Protein AF-A0A7J8LVY2-F1 (afdb_monomer)

Structure (mmCIF, N/CA/C/O backbone):
data_AF-A0A7J8LVY2-F1
#
_entry.id   AF-A0A7J8LVY2-F1
#
loop_
_atom_site.group_PDB
_atom_site.id
_atom_site.type_symbol
_atom_site.label_atom_id
_atom_site.label_alt_id
_atom_site.label_comp_id
_atom_site.label_asym_id
_atom_site.label_entity_id
_atom_site.label_seq_id
_atom_site.pdbx_PDB_ins_code
_atom_site.Cartn_x
_atom_site.Cartn_y
_atom_site.Cartn_z
_atom_site.occupancy
_atom_site.B_iso_or_equiv
_atom_site.auth_seq_id
_atom_site.auth_comp_id
_atom_site.auth_asym_id
_atom_site.auth_atom_id
_atom_site.pdbx_PDB_model_num
ATOM 1 N N . MET A 1 1 ? 15.448 -9.359 -10.735 1.00 47.75 1 MET A N 1
ATOM 2 C CA . MET A 1 1 ? 14.272 -8.490 -10.526 1.00 47.75 1 MET A CA 1
ATOM 3 C C . MET A 1 1 ? 14.819 -7.076 -10.424 1.00 47.75 1 MET A C 1
ATOM 5 O O . MET A 1 1 ? 15.792 -6.929 -9.702 1.00 47.75 1 MET A O 1
ATOM 9 N N . THR A 1 2 ? 14.329 -6.078 -11.166 1.00 58.25 2 THR A N 1
ATOM 10 C CA . THR A 1 2 ? 14.886 -4.711 -11.050 1.00 58.25 2 THR A CA 1
ATOM 11 C C . THR A 1 2 ? 14.477 -4.029 -9.755 1.00 58.25 2 THR A C 1
ATOM 13 O O . THR A 1 2 ? 15.300 -3.397 -9.097 1.00 58.25 2 THR A O 1
ATOM 16 N N . ILE A 1 3 ? 13.224 -4.231 -9.349 1.00 62.34 3 ILE A N 1
ATOM 17 C CA . ILE A 1 3 ? 12.714 -3.811 -8.045 1.00 62.34 3 ILE A CA 1
ATOM 18 C C . ILE A 1 3 ? 13.524 -4.543 -6.968 1.00 62.34 3 ILE A C 1
ATOM 20 O O . ILE A 1 3 ? 13.550 -5.776 -6.935 1.00 62.34 3 ILE A O 1
ATOM 24 N N . ARG A 1 4 ? 14.215 -3.773 -6.118 1.00 62.06 4 ARG A N 1
ATOM 25 C CA . ARG A 1 4 ? 15.061 -4.267 -5.016 1.00 62.06 4 ARG A CA 1
ATOM 26 C C . ARG A 1 4 ? 16.154 -5.256 -5.437 1.00 62.06 4 ARG A C 1
ATOM 28 O O . ARG A 1 4 ? 16.532 -6.122 -4.646 1.00 62.06 4 ARG A O 1
ATOM 35 N N . ALA A 1 5 ? 16.715 -5.107 -6.641 1.00 61.62 5 ALA A N 1
ATOM 36 C CA . ALA A 1 5 ? 17.840 -5.928 -7.102 1.00 61.62 5 ALA A CA 1
ATOM 37 C C . ALA A 1 5 ? 18.971 -6.015 -6.055 1.00 61.62 5 ALA A C 1
ATOM 39 O O . ALA A 1 5 ? 19.568 -7.068 -5.878 1.00 61.62 5 ALA A O 1
ATOM 40 N N . ASN A 1 6 ? 19.211 -4.947 -5.293 1.00 62.69 6 ASN A N 1
ATOM 41 C CA . ASN A 1 6 ? 20.287 -4.898 -4.300 1.00 62.69 6 ASN A CA 1
ATOM 42 C C . ASN A 1 6 ? 19.938 -5.541 -2.943 1.00 62.69 6 ASN A C 1
ATOM 44 O O . ASN A 1 6 ? 20.838 -5.773 -2.143 1.00 62.69 6 ASN A O 1
ATOM 48 N N . ALA A 1 7 ? 18.659 -5.814 -2.660 1.00 66.56 7 ALA A N 1
ATOM 49 C CA . ALA A 1 7 ? 18.216 -6.374 -1.377 1.00 66.56 7 ALA A CA 1
ATOM 50 C C . ALA A 1 7 ? 17.970 -7.892 -1.433 1.00 66.5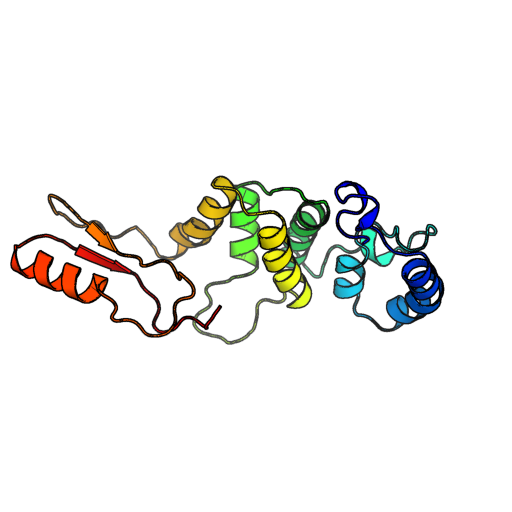6 7 ALA A C 1
ATOM 52 O O . ALA A 1 7 ? 17.899 -8.557 -0.400 1.00 66.56 7 ALA A O 1
ATOM 53 N N . PHE A 1 8 ? 17.820 -8.442 -2.637 1.00 71.88 8 PHE A N 1
ATOM 54 C CA . PHE A 1 8 ? 17.466 -9.838 -2.857 1.00 71.88 8 PHE A CA 1
ATOM 55 C C . PHE A 1 8 ? 18.707 -10.734 -3.060 1.00 71.88 8 PHE A C 1
ATOM 57 O O . PHE A 1 8 ? 19.623 -10.343 -3.789 1.00 71.88 8 PHE A O 1
ATOM 64 N N . PRO A 1 9 ? 18.752 -11.951 -2.474 1.00 79.19 9 PRO A N 1
ATOM 65 C CA . PRO A 1 9 ? 19.853 -12.895 -2.679 1.00 79.19 9 PRO A CA 1
ATOM 66 C C . PRO A 1 9 ? 20.121 -13.204 -4.158 1.00 79.19 9 PRO A C 1
ATOM 68 O O . PRO A 1 9 ? 19.212 -13.152 -4.988 1.00 79.19 9 PRO A O 1
ATOM 71 N N . GLU A 1 10 ? 21.346 -13.621 -4.489 1.00 79.38 10 GLU A N 1
ATOM 72 C CA . GLU A 1 10 ? 21.758 -13.923 -5.872 1.00 79.38 10 GLU A CA 1
ATOM 73 C C . GLU A 1 10 ? 20.819 -14.924 -6.570 1.00 79.38 10 GLU A C 1
ATOM 75 O O . GLU A 1 10 ? 20.442 -14.724 -7.721 1.00 79.38 10 GLU A O 1
ATOM 80 N N . ALA A 1 11 ? 20.340 -15.939 -5.844 1.00 81.50 11 ALA A N 1
ATOM 81 C CA . ALA A 1 11 ? 19.411 -16.947 -6.363 1.00 81.50 11 ALA A CA 1
ATOM 82 C C . ALA A 1 11 ? 18.041 -16.385 -6.797 1.00 81.50 11 ALA A C 1
ATOM 84 O O . ALA A 1 11 ? 17.313 -17.036 -7.538 1.00 81.50 11 ALA A O 1
ATOM 85 N N . THR A 1 12 ? 17.681 -15.192 -6.322 1.00 77.75 12 THR A N 1
ATOM 86 C CA . THR A 1 12 ? 16.429 -14.491 -6.661 1.00 77.75 12 THR A CA 1
ATOM 87 C C . THR A 1 12 ? 16.630 -13.371 -7.686 1.0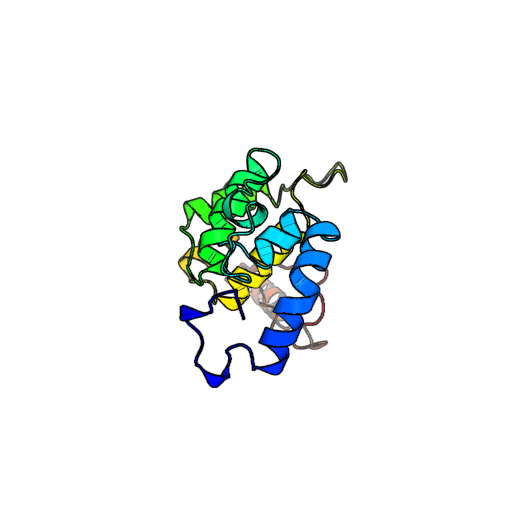0 77.75 12 THR A C 1
ATOM 89 O O . THR A 1 12 ? 15.681 -12.686 -8.078 1.00 77.75 12 THR A O 1
ATOM 92 N N . GLN A 1 13 ? 17.870 -13.181 -8.146 1.00 80.88 13 GLN A N 1
ATOM 93 C CA . GLN A 1 13 ? 18.170 -12.307 -9.270 1.00 80.88 13 GLN A CA 1
ATOM 94 C C . GLN A 1 13 ? 17.715 -12.941 -10.580 1.00 80.88 13 G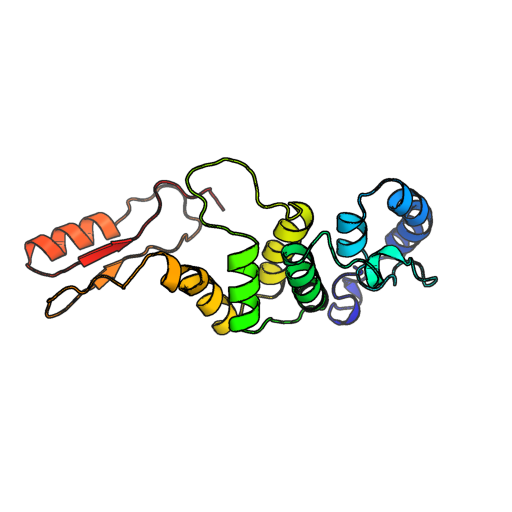LN A C 1
ATOM 96 O O . GLN A 1 13 ? 17.367 -14.117 -10.642 1.00 80.88 13 GLN A O 1
ATOM 101 N N . TRP A 1 14 ? 17.716 -12.146 -11.651 1.00 83.00 14 TRP A N 1
ATOM 102 C CA . TRP A 1 14 ? 17.415 -12.691 -12.971 1.00 83.00 14 TRP A CA 1
ATOM 103 C C . TRP A 1 14 ? 18.392 -13.815 -13.317 1.00 83.00 14 TRP A C 1
ATOM 105 O O . TRP A 1 14 ? 19.603 -13.682 -13.143 1.00 83.00 14 TRP A O 1
ATOM 115 N N . SER A 1 15 ? 17.855 -14.909 -13.831 1.00 88.06 15 SER A N 1
ATOM 116 C CA . SER A 1 15 ? 18.596 -15.948 -14.527 1.00 88.06 15 SER A CA 1
ATOM 117 C C . SER A 1 15 ? 19.192 -15.405 -15.829 1.00 88.06 15 SER A C 1
ATOM 119 O O . SER A 1 15 ? 18.813 -14.344 -16.334 1.00 88.06 15 SER A O 1
ATOM 121 N N . GLU A 1 16 ? 20.119 -16.155 -16.421 1.00 89.38 16 GLU A N 1
ATOM 122 C CA . GLU A 1 16 ? 20.715 -15.762 -17.700 1.00 89.38 16 GLU A CA 1
ATOM 123 C C . GLU A 1 16 ? 19.690 -15.720 -18.844 1.00 89.38 16 GLU A C 1
ATOM 125 O O . GLU A 1 16 ? 19.719 -14.820 -19.685 1.00 89.38 16 GLU A O 1
ATOM 130 N N . GLY A 1 17 ? 18.725 -16.645 -18.833 1.00 91.31 17 GLY A N 1
ATOM 131 C CA . GLY A 1 17 ? 17.618 -16.652 -19.788 1.00 91.31 17 GLY A CA 1
ATOM 132 C C . GLY A 1 17 ? 16.748 -15.398 -19.679 1.00 91.31 17 GLY A C 1
ATOM 133 O O . GLY A 1 17 ? 16.439 -14.778 -20.696 1.00 91.31 17 GLY A O 1
ATOM 134 N N . GLU A 1 18 ? 16.413 -14.976 -18.457 1.00 89.06 18 GLU A N 1
ATOM 135 C CA . GLU A 1 18 ? 15.656 -13.741 -18.214 1.00 89.06 18 GLU A CA 1
ATOM 136 C C . GLU A 1 18 ? 16.444 -12.499 -18.638 1.00 89.06 18 GLU A C 1
ATOM 138 O O . GLU A 1 18 ? 15.884 -11.627 -19.301 1.00 89.06 18 GLU A O 1
ATOM 143 N N . ARG A 1 19 ? 17.753 -12.435 -18.349 1.00 87.75 19 ARG A N 1
ATOM 144 C CA . ARG A 1 19 ? 18.622 -11.344 -18.825 1.00 87.75 19 ARG A CA 1
ATOM 145 C C . ARG A 1 19 ? 18.614 -11.235 -20.348 1.00 87.75 19 ARG A C 1
ATOM 147 O O . ARG A 1 19 ? 18.430 -10.144 -20.890 1.00 87.75 19 ARG A O 1
ATOM 154 N N . CYS A 1 20 ? 18.767 -12.359 -21.047 1.00 90.19 20 CYS A N 1
ATOM 155 C CA . CYS A 1 20 ? 18.733 -12.409 -22.507 1.00 90.19 20 CYS A CA 1
ATOM 156 C C . CYS A 1 20 ? 17.364 -12.006 -23.077 1.00 90.19 20 CYS A C 1
ATOM 158 O O . CYS A 1 20 ? 17.300 -11.237 -24.041 1.00 90.19 20 CYS A O 1
ATOM 160 N N . ALA A 1 21 ? 16.271 -12.481 -22.474 1.00 91.31 21 ALA A N 1
ATOM 161 C CA . ALA A 1 21 ? 14.917 -12.108 -22.866 1.00 91.31 21 ALA A CA 1
ATOM 162 C C . ALA A 1 21 ? 14.681 -10.603 -22.679 1.00 91.31 21 ALA A C 1
ATOM 164 O O . ALA A 1 21 ? 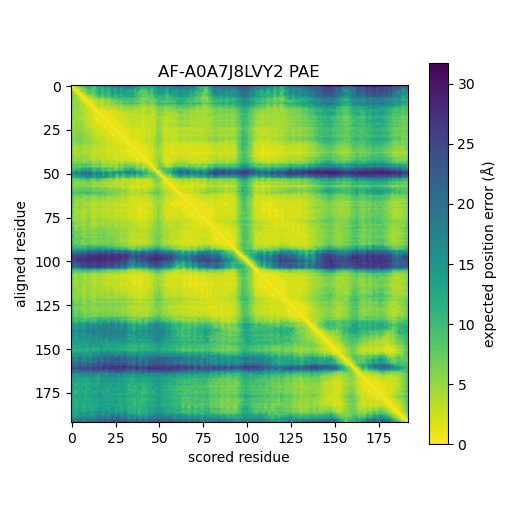14.271 -9.926 -23.624 1.00 91.31 21 ALA A O 1
ATOM 165 N N . MET A 1 22 ? 15.020 -10.055 -21.510 1.00 88.19 22 MET A N 1
ATOM 166 C CA . MET A 1 22 ? 14.870 -8.628 -21.231 1.00 88.19 22 MET A CA 1
ATOM 167 C C . MET A 1 22 ? 15.691 -7.788 -22.203 1.00 88.19 22 MET A C 1
ATOM 169 O O . MET A 1 22 ? 15.125 -6.899 -22.834 1.00 88.19 22 MET A O 1
ATOM 173 N N . LYS A 1 23 ? 16.967 -8.131 -22.438 1.00 87.62 23 LYS A N 1
ATOM 174 C CA . LYS A 1 23 ? 17.833 -7.460 -23.426 1.00 87.62 23 LYS A CA 1
ATOM 175 C C . LYS A 1 23 ? 17.210 -7.396 -24.823 1.00 87.62 23 LYS A C 1
ATOM 177 O O . LYS A 1 23 ? 17.345 -6.389 -25.513 1.00 87.62 23 LYS A O 1
ATOM 182 N N . LYS A 1 24 ? 16.526 -8.464 -25.243 1.00 91.31 24 LYS A N 1
ATOM 183 C CA . LYS A 1 24 ? 15.884 -8.551 -26.560 1.00 91.31 24 LYS A CA 1
ATOM 184 C C . LYS A 1 24 ? 14.568 -7.772 -26.635 1.00 91.31 24 LYS A C 1
ATOM 186 O O . LYS A 1 24 ? 14.316 -7.118 -27.645 1.00 91.31 24 LYS A O 1
ATOM 191 N N . PHE A 1 25 ? 13.719 -7.868 -25.613 1.00 91.31 25 PHE A N 1
ATOM 192 C CA . PHE A 1 25 ? 12.327 -7.408 -25.688 1.00 91.31 25 PHE A CA 1
ATOM 193 C C . PHE A 1 25 ? 12.068 -6.045 -25.044 1.00 91.31 25 PHE A C 1
ATOM 195 O O . PHE A 1 25 ? 11.143 -5.356 -25.467 1.00 91.31 25 PHE A O 1
ATOM 202 N N . TRP A 1 26 ? 12.880 -5.599 -24.085 1.00 89.62 26 TRP A N 1
ATOM 203 C CA . TRP A 1 26 ? 12.668 -4.313 -23.412 1.00 89.62 26 TRP A CA 1
ATOM 204 C C . TRP A 1 26 ? 12.601 -3.103 -24.360 1.00 89.62 26 TRP A C 1
ATOM 206 O O . TRP A 1 26 ? 11.691 -2.294 -24.189 1.00 89.62 26 TRP A O 1
ATOM 216 N N . PRO A 1 27 ? 13.442 -2.977 -25.413 1.00 89.19 27 PRO A N 1
ATOM 217 C CA . PRO A 1 27 ? 13.312 -1.865 -26.359 1.00 89.19 27 PRO A CA 1
ATOM 218 C C . PRO A 1 27 ? 11.965 -1.841 -27.099 1.00 89.19 27 PRO A C 1
ATOM 220 O O . PRO A 1 27 ? 11.525 -0.780 -27.538 1.00 89.19 27 PRO A O 1
ATOM 223 N N . LEU A 1 28 ? 11.318 -3.002 -27.254 1.00 91.38 28 LEU A N 1
ATOM 224 C CA . LEU A 1 28 ? 9.980 -3.115 -27.837 1.00 91.38 28 LEU A CA 1
ATOM 225 C C . LEU A 1 28 ? 8.904 -2.763 -26.803 1.00 91.38 28 LEU A C 1
ATOM 227 O O . LEU A 1 28 ? 7.968 -2.039 -27.128 1.00 91.38 28 LEU A O 1
ATOM 231 N N . LEU A 1 29 ? 9.069 -3.215 -25.556 1.00 90.12 29 LEU A N 1
ATOM 232 C CA . LEU A 1 29 ? 8.151 -2.924 -24.452 1.00 90.12 29 LEU A CA 1
ATOM 233 C C . LEU A 1 29 ? 8.091 -1.428 -24.132 1.00 90.12 29 LEU A C 1
ATOM 235 O O . LEU A 1 29 ? 6.999 -0.883 -24.043 1.00 90.12 29 LEU A O 1
ATOM 239 N N . VAL A 1 30 ? 9.232 -0.735 -24.064 1.00 89.12 30 VAL A N 1
ATOM 240 C CA . VAL A 1 30 ? 9.290 0.720 -23.807 1.00 89.12 30 VAL A CA 1
ATOM 241 C C . VAL A 1 30 ? 8.529 1.534 -24.862 1.00 89.12 30 VAL A C 1
ATOM 243 O O . VAL A 1 30 ? 8.067 2.632 -24.579 1.00 89.12 30 VAL A O 1
ATOM 246 N N . ARG A 1 31 ? 8.369 1.011 -26.084 1.00 89.69 31 ARG A N 1
ATOM 247 C CA . ARG A 1 31 ? 7.597 1.675 -27.149 1.00 89.69 31 ARG A CA 1
ATOM 248 C C . ARG A 1 31 ? 6.096 1.401 -27.078 1.00 89.69 31 ARG A C 1
ATOM 250 O O . ARG A 1 31 ? 5.330 2.148 -27.675 1.00 89.69 31 ARG A O 1
ATOM 257 N N . ALA A 1 32 ? 5.696 0.309 -26.432 1.00 93.00 32 ALA A N 1
ATOM 258 C CA . ALA A 1 32 ? 4.314 -0.161 -26.405 1.00 93.00 32 ALA A CA 1
ATOM 259 C C . ALA A 1 32 ? 3.611 0.126 -25.072 1.00 93.00 32 ALA A C 1
ATOM 261 O O . ALA A 1 32 ? 2.390 0.253 -25.044 1.00 93.00 32 ALA A O 1
ATOM 262 N N . LEU A 1 33 ? 4.367 0.190 -23.973 1.00 91.75 33 LEU A N 1
ATOM 263 C CA . LEU A 1 33 ? 3.825 0.352 -22.632 1.00 91.75 33 LEU A CA 1
ATOM 264 C C . LEU A 1 33 ? 3.576 1.829 -22.286 1.00 91.75 33 LEU A C 1
ATOM 266 O O . LEU A 1 33 ? 4.333 2.703 -22.713 1.00 91.75 33 LEU A O 1
ATOM 270 N N . PRO A 1 34 ? 2.550 2.109 -21.467 1.00 92.88 34 PRO A N 1
ATOM 271 C CA . PRO A 1 34 ? 2.348 3.421 -20.865 1.00 92.88 34 PRO A CA 1
ATOM 272 C C . PRO A 1 34 ? 3.546 3.890 -20.001 1.00 92.88 34 PRO A C 1
ATOM 274 O O . PRO A 1 34 ? 4.230 3.051 -19.404 1.00 92.88 34 PRO A O 1
ATOM 277 N N . PRO A 1 35 ? 3.817 5.210 -19.900 1.00 92.06 35 PRO A N 1
ATOM 278 C CA . PRO A 1 35 ? 4.975 5.742 -19.165 1.00 92.06 35 PRO A CA 1
ATOM 279 C C . PRO A 1 35 ? 5.019 5.392 -17.671 1.00 92.06 35 PRO A C 1
ATOM 281 O O . PRO A 1 35 ? 6.092 5.141 -17.132 1.00 92.06 35 PRO A O 1
ATOM 284 N N . ASP A 1 36 ? 3.863 5.346 -17.018 1.00 92.81 36 ASP A N 1
ATOM 285 C CA . ASP A 1 36 ? 3.684 4.934 -15.622 1.00 92.81 36 ASP A CA 1
ATOM 286 C C . ASP A 1 36 ? 4.058 3.458 -15.409 1.00 92.81 36 ASP A C 1
ATOM 288 O O . ASP A 1 36 ? 4.789 3.129 -14.476 1.00 92.81 36 ASP A O 1
ATOM 292 N N . VAL A 1 37 ? 3.657 2.570 -16.323 1.00 92.94 37 VAL A N 1
ATOM 293 C CA . VAL A 1 37 ? 4.048 1.151 -16.298 1.00 92.94 37 VAL A CA 1
ATOM 294 C C . VAL A 1 37 ? 5.553 0.988 -16.530 1.00 92.94 37 VAL A C 1
ATOM 296 O O . VAL A 1 37 ? 6.197 0.168 -15.874 1.00 92.94 37 VAL A O 1
ATOM 299 N N . ILE A 1 38 ? 6.136 1.785 -17.432 1.00 91.81 38 ILE A N 1
ATOM 300 C CA . ILE A 1 38 ? 7.589 1.801 -17.661 1.00 91.81 38 ILE A CA 1
ATOM 301 C C . ILE A 1 38 ? 8.325 2.263 -16.398 1.00 91.81 38 ILE A C 1
ATOM 303 O O . ILE A 1 38 ? 9.316 1.638 -16.021 1.00 91.81 38 ILE A O 1
ATOM 307 N N . PHE A 1 39 ? 7.832 3.308 -15.728 1.00 92.56 39 PHE A N 1
ATOM 308 C CA . PHE A 1 39 ? 8.373 3.777 -14.453 1.00 92.56 39 PHE A CA 1
ATOM 309 C C . PHE A 1 39 ? 8.330 2.691 -13.373 1.00 92.56 39 PHE A C 1
ATOM 311 O O . PHE A 1 39 ? 9.348 2.440 -12.739 1.00 92.56 39 PHE A O 1
ATOM 318 N N . ILE A 1 40 ? 7.198 2.004 -13.193 1.00 92.06 40 ILE A N 1
ATOM 319 C CA . ILE A 1 40 ? 7.075 0.930 -12.192 1.00 92.06 40 ILE A CA 1
ATOM 320 C C . ILE A 1 40 ? 8.074 -0.205 -12.471 1.00 92.06 40 ILE A C 1
ATOM 322 O O . ILE A 1 40 ? 8.672 -0.755 -11.545 1.00 92.06 40 ILE A O 1
ATOM 326 N N . ALA A 1 41 ? 8.261 -0.567 -13.742 1.00 88.81 41 ALA A N 1
ATOM 327 C CA . ALA A 1 41 ? 9.137 -1.665 -14.139 1.00 88.81 41 ALA A CA 1
ATOM 328 C C . ALA A 1 41 ? 10.640 -1.319 -14.061 1.00 88.81 41 ALA A C 1
ATOM 330 O O . ALA A 1 41 ? 11.457 -2.199 -13.765 1.00 88.81 41 ALA A O 1
ATOM 331 N N . ASP A 1 42 ? 11.008 -0.061 -14.321 1.00 88.19 42 ASP A N 1
ATOM 332 C CA . ASP A 1 42 ? 12.395 0.417 -14.311 1.00 88.19 42 ASP A CA 1
ATOM 333 C C . ASP A 1 42 ? 12.517 1.853 -13.764 1.00 88.19 42 ASP A C 1
ATOM 335 O O . ASP A 1 42 ? 12.824 2.782 -14.521 1.00 88.19 42 ASP A O 1
ATOM 339 N N . PRO A 1 43 ? 12.300 2.063 -12.452 1.00 88.38 43 PRO A N 1
ATOM 340 C CA . PRO A 1 43 ? 12.245 3.407 -11.866 1.00 88.38 43 PRO A CA 1
ATOM 341 C C . PRO A 1 43 ? 13.572 4.170 -11.985 1.00 88.38 43 PRO A C 1
ATOM 343 O O . PRO A 1 43 ? 13.567 5.397 -12.110 1.00 88.38 43 PRO A O 1
ATOM 346 N N . GLU A 1 44 ? 14.689 3.435 -12.010 1.00 85.44 44 GLU A N 1
ATOM 347 C CA . GLU A 1 44 ? 16.061 3.953 -12.098 1.00 85.44 44 GLU A CA 1
ATOM 348 C C . GLU A 1 44 ? 16.644 3.910 -13.525 1.00 85.44 44 GLU A C 1
ATOM 350 O O . GLU A 1 44 ? 17.765 4.362 -13.754 1.00 85.44 44 GLU A O 1
ATOM 355 N N . GLY A 1 45 ? 15.913 3.379 -14.513 1.00 84.00 45 GLY A N 1
ATOM 356 C CA . GLY A 1 45 ? 16.406 3.274 -15.894 1.00 84.00 45 GLY A CA 1
ATOM 357 C C . GLY A 1 45 ? 17.561 2.273 -16.070 1.00 84.00 45 GLY A C 1
ATOM 358 O O . GLY A 1 45 ? 18.355 2.387 -17.006 1.00 84.00 45 GLY A O 1
ATOM 359 N N . SER A 1 46 ? 17.695 1.317 -15.154 1.00 78.88 46 SER A N 1
ATOM 360 C CA . SER A 1 46 ? 18.859 0.441 -15.003 1.00 78.88 46 SER A CA 1
ATOM 361 C C . SER A 1 46 ? 18.815 -0.829 -15.862 1.00 78.88 46 SER A C 1
ATOM 363 O O . SER A 1 46 ? 19.869 -1.422 -16.101 1.00 78.88 46 SER A O 1
ATOM 365 N N . ILE A 1 47 ? 17.646 -1.237 -16.385 1.00 77.06 47 ILE A N 1
ATOM 366 C CA . ILE A 1 47 ? 17.463 -2.540 -17.067 1.00 77.06 47 ILE A CA 1
ATOM 367 C C . ILE A 1 47 ? 18.420 -2.739 -18.255 1.00 77.06 47 ILE A C 1
ATOM 369 O O . ILE A 1 47 ? 18.843 -3.864 -18.524 1.00 77.06 47 ILE A O 1
ATOM 373 N N . MET A 1 48 ? 18.762 -1.671 -18.983 1.00 67.69 48 MET A N 1
ATOM 374 C CA . MET A 1 48 ? 19.583 -1.746 -20.203 1.00 67.69 48 MET A CA 1
ATOM 375 C C . MET A 1 48 ? 21.014 -1.230 -20.053 1.00 67.69 48 MET A C 1
ATOM 377 O O . MET A 1 48 ? 21.758 -1.261 -21.034 1.00 67.69 48 MET A O 1
ATOM 381 N N . GLY A 1 49 ? 21.414 -0.709 -18.889 1.00 61.19 49 GLY A N 1
ATOM 382 C CA . GLY A 1 49 ? 22.720 -0.056 -18.686 1.00 61.19 49 GLY A CA 1
ATOM 383 C C . GLY A 1 49 ? 22.943 1.242 -19.490 1.00 61.19 49 GLY A C 1
ATOM 384 O O . GLY A 1 49 ? 23.758 2.071 -19.098 1.00 61.19 49 GLY A O 1
ATOM 385 N N . LEU A 1 50 ? 22.196 1.459 -20.577 1.00 55.19 50 LEU A N 1
ATOM 386 C CA . LEU A 1 50 ? 21.959 2.745 -21.224 1.00 55.19 50 LEU A CA 1
ATOM 387 C C . LEU A 1 50 ? 20.594 3.247 -20.759 1.00 55.19 50 LEU A C 1
ATOM 389 O O . LEU A 1 50 ? 19.568 2.691 -21.154 1.00 55.19 50 LEU A O 1
ATOM 393 N N . GLY A 1 51 ? 20.608 4.259 -19.892 1.00 55.69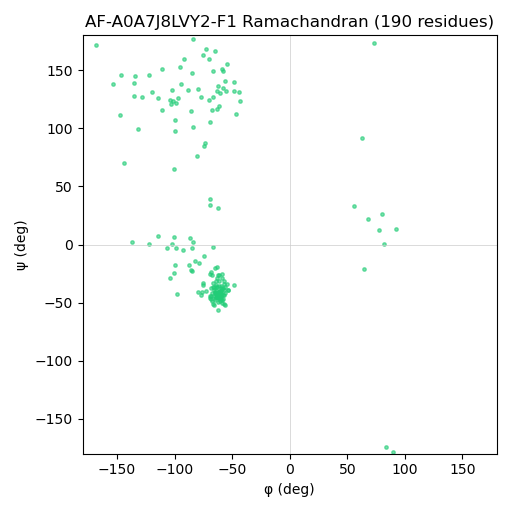 51 GLY A N 1
ATOM 394 C CA . GLY A 1 51 ? 19.429 4.797 -19.222 1.00 55.69 51 GLY A CA 1
ATOM 395 C C . GLY A 1 51 ? 18.261 5.034 -20.174 1.00 55.69 51 GLY A C 1
ATOM 396 O O . GLY A 1 51 ? 18.307 5.931 -21.017 1.00 55.69 51 GLY A O 1
ATOM 397 N N . SER A 1 52 ? 17.191 4.253 -20.019 1.00 62.78 52 SER A N 1
ATOM 398 C CA . SER A 1 52 ? 15.887 4.683 -20.514 1.00 62.78 52 SER A CA 1
ATOM 399 C C . SER A 1 52 ? 15.525 5.945 -19.739 1.00 62.78 52 SER A C 1
ATOM 401 O O . SER A 1 52 ? 15.396 5.898 -18.519 1.00 62.78 52 SER A O 1
ATOM 403 N N . ALA A 1 53 ? 15.394 7.078 -20.429 1.00 69.31 53 ALA A N 1
ATOM 404 C CA . ALA A 1 53 ? 15.116 8.358 -19.782 1.00 69.31 53 ALA A CA 1
ATOM 405 C C . ALA A 1 53 ? 13.740 8.384 -19.091 1.00 69.31 53 ALA A C 1
ATOM 407 O O . ALA A 1 53 ? 13.526 9.192 -18.197 1.00 69.31 53 ALA A O 1
ATOM 408 N N . VAL A 1 54 ? 12.823 7.487 -19.476 1.00 82.06 54 VAL A N 1
ATOM 409 C CA . VAL A 1 54 ? 11.418 7.533 -19.052 1.00 82.06 54 VAL A CA 1
ATOM 410 C C . VAL A 1 54 ? 11.263 7.305 -17.550 1.00 82.06 54 VAL A C 1
ATOM 412 O O . VAL A 1 54 ? 10.645 8.132 -16.898 1.00 82.06 54 VAL A O 1
ATOM 415 N N . GLY A 1 55 ? 11.837 6.241 -16.980 1.00 84.50 55 GLY A N 1
ATOM 416 C CA . GLY A 1 55 ? 11.661 5.912 -15.558 1.00 84.50 55 GLY A CA 1
ATOM 417 C C . GLY A 1 55 ? 12.203 6.991 -14.609 1.00 84.50 55 GLY A C 1
ATOM 418 O O . GLY A 1 55 ? 11.431 7.556 -13.830 1.00 84.50 55 GLY A O 1
ATOM 419 N N . PRO A 1 56 ? 13.491 7.367 -14.704 1.00 86.69 56 PRO A N 1
ATOM 420 C CA . PRO A 1 56 ? 14.081 8.409 -13.860 1.00 86.69 56 PRO A CA 1
ATOM 421 C C . PRO A 1 56 ? 13.433 9.788 -14.016 1.00 86.69 56 PRO A C 1
ATOM 423 O O . PRO A 1 56 ? 13.393 10.554 -13.058 1.00 86.69 56 PRO A O 1
ATOM 426 N N . GLN A 1 57 ? 12.919 10.116 -15.206 1.00 90.62 57 GLN A N 1
ATOM 427 C CA . GLN A 1 57 ? 12.292 11.417 -15.483 1.00 90.62 57 GLN A CA 1
ATOM 428 C C . GLN A 1 57 ? 10.775 11.414 -15.274 1.00 90.62 57 GLN A C 1
ATOM 430 O O . GLN A 1 57 ? 10.142 12.462 -15.397 1.00 90.62 57 GLN A O 1
ATOM 435 N N . PHE A 1 58 ? 10.173 10.264 -14.966 1.00 93.44 58 PHE A N 1
ATOM 436 C CA . PHE A 1 58 ? 8.747 10.189 -14.700 1.00 93.44 58 PHE A CA 1
ATOM 437 C C . PHE A 1 58 ? 8.426 10.878 -13.372 1.00 93.44 58 PHE A C 1
ATOM 439 O O . PHE A 1 58 ? 8.984 10.536 -12.324 1.00 93.44 58 PHE A O 1
ATOM 446 N N . VAL A 1 59 ? 7.517 11.851 -13.439 1.00 92.75 59 VAL A N 1
ATOM 447 C CA . VAL A 1 59 ? 7.042 12.655 -12.301 1.00 92.75 59 VAL A CA 1
ATOM 448 C C . VAL A 1 59 ? 5.529 12.560 -12.108 1.00 92.75 59 VAL A C 1
ATOM 450 O O . VAL A 1 59 ? 5.000 13.195 -11.207 1.00 92.75 59 VAL A O 1
ATOM 453 N N . GLY A 1 60 ? 4.827 11.783 -12.937 1.00 90.44 60 GLY A N 1
ATOM 454 C CA . GLY A 1 60 ? 3.367 11.737 -12.936 1.00 90.44 60 GLY A CA 1
ATOM 455 C C . GLY A 1 60 ? 2.697 12.978 -13.540 1.00 90.44 60 GLY A C 1
ATOM 456 O O . G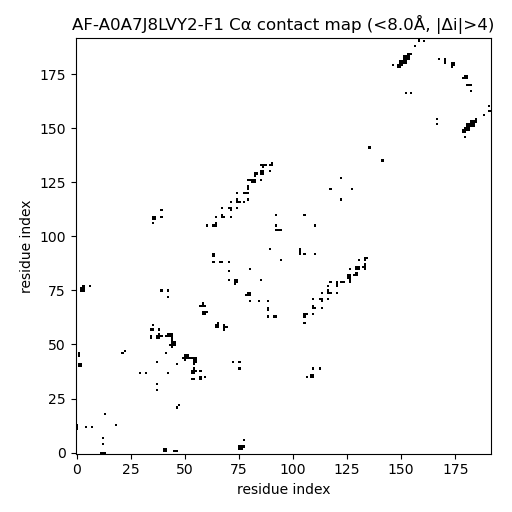LY A 1 60 ? 3.333 13.974 -13.891 1.00 90.44 60 GLY A O 1
ATOM 457 N N . ASN A 1 61 ? 1.380 12.901 -13.674 1.00 88.75 61 ASN A N 1
ATOM 458 C CA . ASN A 1 61 ? 0.497 13.920 -14.214 1.00 88.75 61 ASN A CA 1
ATOM 459 C C . ASN A 1 61 ? -0.178 14.695 -13.076 1.00 88.75 61 ASN A C 1
ATOM 461 O O . ASN A 1 61 ? -1.198 14.289 -12.523 1.00 88.75 61 ASN A O 1
ATOM 465 N N . GLY A 1 62 ? 0.379 15.859 -12.750 1.00 87.50 62 GLY A N 1
ATOM 466 C CA . GLY A 1 62 ? -0.162 16.749 -11.722 1.00 87.50 62 GLY A CA 1
ATOM 467 C C . GLY A 1 62 ? 0.376 16.467 -10.320 1.00 87.50 62 GLY A C 1
ATOM 468 O O . GLY A 1 62 ? 1.238 15.618 -10.104 1.00 87.50 62 GLY A O 1
ATOM 469 N N . THR A 1 63 ? -0.108 17.233 -9.345 1.00 88.06 63 THR A N 1
ATOM 470 C CA . THR A 1 63 ? 0.477 17.274 -7.996 1.00 88.06 63 THR A CA 1
ATOM 471 C C . THR A 1 63 ? 0.283 15.979 -7.212 1.00 88.06 63 THR A C 1
ATOM 473 O O . THR A 1 63 ? 1.193 15.569 -6.493 1.00 88.06 63 THR A O 1
ATOM 476 N N . SER A 1 64 ? -0.872 15.328 -7.368 1.00 88.06 64 SER A N 1
ATOM 477 C CA . SER A 1 64 ? -1.211 14.090 -6.657 1.00 88.06 64 SER A CA 1
ATOM 478 C C . SER A 1 64 ? -0.371 12.907 -7.138 1.00 88.06 64 SER A C 1
ATOM 480 O O . SER A 1 64 ? 0.217 12.201 -6.321 1.00 88.06 64 SER A O 1
ATOM 482 N N . GLU A 1 65 ? -0.230 12.728 -8.458 1.00 91.44 65 GLU A N 1
ATOM 483 C CA . GLU A 1 65 ? 0.669 11.701 -8.995 1.00 91.44 65 GLU A CA 1
ATOM 484 C C . GLU A 1 65 ? 2.132 12.010 -8.684 1.00 91.44 65 GLU A C 1
ATOM 486 O O . GLU A 1 65 ? 2.875 11.092 -8.367 1.00 91.44 65 GLU A O 1
ATOM 491 N N . MET A 1 66 ? 2.548 13.278 -8.692 1.00 92.25 66 MET A N 1
ATOM 492 C CA . MET A 1 66 ? 3.918 13.650 -8.327 1.00 92.25 66 MET A CA 1
ATOM 493 C C . MET A 1 66 ? 4.276 13.232 -6.900 1.00 92.25 66 MET A C 1
ATOM 495 O O . MET A 1 66 ? 5.357 12.684 -6.673 1.00 92.25 66 MET A O 1
ATOM 499 N N . ARG A 1 67 ? 3.362 13.428 -5.942 1.00 92.44 67 ARG A N 1
ATOM 500 C CA . ARG A 1 67 ? 3.548 12.947 -4.567 1.00 92.44 67 ARG A CA 1
ATOM 501 C C . ARG A 1 67 ? 3.602 11.418 -4.513 1.00 92.44 67 ARG A C 1
ATOM 503 O O . ARG A 1 67 ? 4.494 10.866 -3.873 1.00 92.44 67 ARG A O 1
ATOM 510 N N . LEU A 1 68 ? 2.694 10.741 -5.219 1.00 93.88 68 LEU A N 1
ATOM 511 C CA . LEU A 1 68 ? 2.645 9.278 -5.282 1.00 93.88 68 LEU A CA 1
ATOM 512 C C . LEU A 1 68 ? 3.904 8.671 -5.922 1.00 93.88 68 LEU A C 1
ATOM 514 O O . LEU A 1 68 ? 4.430 7.684 -5.423 1.00 93.88 68 LEU A O 1
ATOM 518 N N . VAL A 1 69 ? 4.413 9.267 -7.001 1.00 94.88 69 VAL A N 1
ATOM 519 C CA . VAL A 1 69 ? 5.643 8.846 -7.684 1.00 94.88 69 VAL A CA 1
ATOM 520 C C . VAL A 1 69 ? 6.853 9.020 -6.770 1.00 94.88 69 VAL A C 1
ATOM 522 O O . VAL A 1 69 ? 7.693 8.124 -6.717 1.00 94.88 69 VAL A O 1
ATOM 525 N N . GLY A 1 70 ? 6.928 10.121 -6.014 1.00 94.38 70 GLY A N 1
ATOM 526 C CA . GLY A 1 70 ? 7.959 10.314 -4.989 1.00 94.38 70 GLY A CA 1
ATOM 527 C C . GLY A 1 70 ? 7.955 9.187 -3.954 1.00 94.38 70 GLY A C 1
ATOM 528 O O . GLY A 1 70 ? 8.972 8.522 -3.767 1.00 94.38 70 GLY A O 1
ATOM 529 N N . ALA A 1 71 ? 6.786 8.898 -3.382 1.00 94.75 71 ALA A N 1
ATOM 530 C CA . ALA A 1 71 ? 6.595 7.797 -2.440 1.00 94.75 71 ALA A CA 1
ATOM 531 C C . ALA A 1 71 ? 6.927 6.420 -3.055 1.00 94.75 71 ALA A C 1
ATOM 533 O O . ALA A 1 71 ? 7.553 5.569 -2.419 1.00 94.75 71 ALA A O 1
ATOM 534 N N . LEU A 1 72 ? 6.551 6.192 -4.317 1.00 94.50 72 LEU A N 1
ATOM 535 C CA . LEU A 1 72 ? 6.834 4.948 -5.034 1.00 94.50 72 LEU A CA 1
ATOM 536 C C . LEU A 1 72 ? 8.327 4.704 -5.232 1.00 94.50 72 LEU A C 1
ATOM 538 O O . LEU A 1 72 ? 8.742 3.551 -5.180 1.00 94.50 72 LEU A O 1
ATOM 542 N N . ARG A 1 73 ? 9.145 5.742 -5.433 1.00 93.19 73 ARG A N 1
ATOM 543 C CA . ARG A 1 73 ? 10.602 5.563 -5.557 1.00 93.19 73 ARG A CA 1
ATOM 544 C C . ARG A 1 73 ? 11.192 4.936 -4.295 1.00 93.19 73 ARG A C 1
ATOM 546 O O . ARG A 1 73 ? 11.933 3.960 -4.395 1.00 93.19 73 ARG A O 1
ATOM 553 N N . GLU A 1 74 ? 10.780 5.415 -3.125 1.00 92.50 74 GLU A N 1
ATOM 554 C CA . GLU A 1 74 ? 11.196 4.855 -1.835 1.00 92.50 74 GLU A CA 1
ATOM 555 C C . GLU 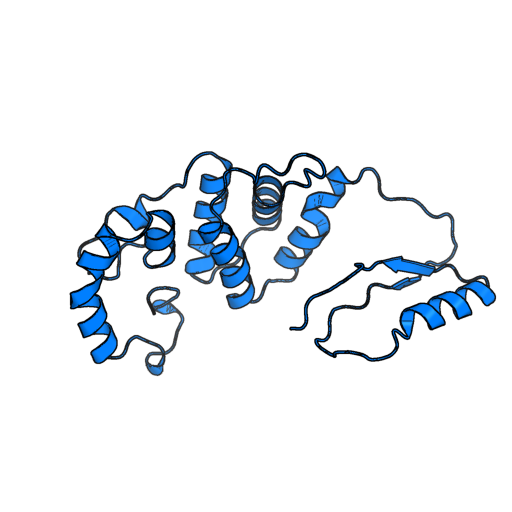A 1 74 ? 10.674 3.417 -1.656 1.00 92.50 74 GLU A C 1
ATOM 557 O O . GLU A 1 74 ? 11.428 2.490 -1.351 1.00 92.50 74 GLU A O 1
ATOM 562 N N . ILE A 1 75 ? 9.386 3.184 -1.935 1.00 92.50 75 ILE A N 1
ATOM 563 C CA . ILE A 1 75 ? 8.752 1.864 -1.781 1.00 92.50 75 ILE A CA 1
ATOM 564 C C . ILE A 1 75 ? 9.380 0.808 -2.707 1.00 92.50 75 ILE A C 1
ATOM 566 O O . ILE A 1 75 ? 9.655 -0.324 -2.280 1.00 92.50 75 ILE A O 1
ATOM 570 N N . LEU A 1 76 ? 9.613 1.153 -3.976 1.00 90.06 76 LEU A N 1
ATOM 571 C CA . LEU A 1 76 ? 10.210 0.260 -4.975 1.00 90.06 76 LEU A CA 1
ATOM 572 C C . LEU A 1 76 ? 11.690 -0.024 -4.672 1.00 90.06 76 LEU A C 1
ATOM 574 O O . LEU A 1 76 ? 12.181 -1.106 -5.004 1.00 90.06 76 LEU A O 1
ATOM 578 N N . ALA A 1 77 ? 12.378 0.879 -3.969 1.00 87.81 77 ALA A N 1
ATOM 579 C CA . ALA A 1 77 ? 13.709 0.631 -3.414 1.00 87.81 77 ALA A CA 1
ATOM 580 C C . ALA A 1 77 ? 13.695 -0.281 -2.170 1.00 87.81 77 ALA A C 1
ATOM 582 O O . ALA A 1 77 ? 14.742 -0.777 -1.758 1.00 87.81 77 ALA A O 1
ATOM 583 N N . GLY A 1 78 ? 12.517 -0.573 -1.611 1.00 87.69 78 GLY A N 1
ATOM 584 C CA . GLY A 1 78 ? 12.362 -1.384 -0.403 1.00 87.69 78 GLY A CA 1
ATOM 585 C C . GLY A 1 78 ? 12.326 -0.580 0.898 1.00 87.69 78 GLY A C 1
ATOM 586 O O . GLY A 1 78 ? 12.484 -1.163 1.966 1.00 87.69 78 GLY A O 1
ATOM 587 N N . GLY A 1 79 ? 12.160 0.741 0.803 1.00 90.38 79 GLY A N 1
ATOM 588 C CA . GLY A 1 79 ? 12.073 1.649 1.940 1.00 90.38 79 GLY A CA 1
ATOM 589 C C . GLY A 1 79 ? 10.672 1.749 2.547 1.00 90.38 79 GLY A C 1
ATOM 590 O O . GLY A 1 79 ? 9.699 1.171 2.056 1.00 90.38 79 GLY A O 1
ATOM 591 N N . HIS A 1 80 ? 10.587 2.521 3.627 1.00 93.69 80 HIS A N 1
ATOM 592 C CA . HIS A 1 80 ? 9.355 2.806 4.360 1.00 93.69 80 HIS A CA 1
ATOM 593 C C . HIS A 1 80 ? 9.120 4.307 4.401 1.00 93.69 80 HIS A C 1
ATOM 595 O O . HIS A 1 80 ? 10.065 5.088 4.515 1.00 93.69 80 HIS A O 1
ATOM 601 N N . LEU A 1 81 ? 7.857 4.703 4.362 1.00 94.81 81 LEU A N 1
ATOM 602 C CA . LEU A 1 81 ? 7.479 6.107 4.317 1.00 94.81 81 LEU A CA 1
ATOM 603 C C . LEU A 1 81 ? 7.244 6.680 5.716 1.00 94.81 81 LEU A C 1
ATOM 605 O O . LEU A 1 81 ? 6.973 5.978 6.698 1.00 94.81 81 LEU A O 1
ATOM 609 N N . GLY A 1 82 ? 7.315 8.006 5.806 1.00 94.19 82 GLY A N 1
ATOM 610 C CA . GLY A 1 82 ? 6.913 8.728 7.007 1.00 94.19 82 GLY A CA 1
ATOM 611 C C . GLY A 1 82 ? 5.395 8.706 7.232 1.00 94.19 82 GLY A C 1
ATOM 612 O O . GLY A 1 82 ? 4.605 8.542 6.308 1.00 94.19 82 GLY A O 1
ATOM 613 N N . TYR A 1 83 ? 4.976 8.959 8.477 1.00 92.25 83 TYR A N 1
ATOM 614 C CA . TYR A 1 83 ? 3.552 9.090 8.830 1.00 92.25 83 TYR A CA 1
ATOM 615 C C . TYR A 1 83 ? 2.843 10.176 8.000 1.00 92.25 83 TYR A C 1
ATOM 617 O O . TYR A 1 83 ? 1.821 9.912 7.375 1.00 92.25 83 TYR A O 1
ATOM 625 N N . GLU A 1 84 ? 3.409 11.388 7.967 1.00 91.62 84 GLU A N 1
ATOM 626 C CA . GLU A 1 84 ? 2.830 12.535 7.248 1.00 91.62 84 GLU A CA 1
ATOM 627 C C . GLU A 1 84 ? 2.833 12.324 5.732 1.00 91.62 84 GLU A C 1
ATOM 629 O O . GLU A 1 84 ? 1.919 12.755 5.035 1.00 91.62 84 GLU A O 1
ATOM 634 N N . GLU A 1 85 ? 3.846 11.622 5.228 1.00 92.19 85 GLU A N 1
ATOM 635 C CA . GLU A 1 85 ? 3.985 11.302 3.813 1.00 92.19 85 GLU A CA 1
ATOM 636 C C . GLU A 1 85 ? 2.888 10.338 3.354 1.00 92.19 85 GLU A C 1
ATOM 638 O O . GLU A 1 85 ? 2.190 10.633 2.386 1.00 92.19 85 GLU A O 1
ATOM 643 N N . ILE A 1 86 ? 2.657 9.246 4.094 1.00 93.00 86 ILE A N 1
ATOM 644 C CA . ILE A 1 86 ? 1.549 8.322 3.814 1.00 93.00 86 ILE A CA 1
ATOM 645 C C . ILE A 1 86 ? 0.217 9.039 3.922 1.00 93.00 86 ILE A C 1
ATOM 647 O O . ILE A 1 86 ? -0.592 8.938 3.007 1.00 93.00 86 ILE A O 1
ATOM 651 N N . GLN A 1 87 ? -0.012 9.788 5.001 1.00 89.81 87 GLN A N 1
ATOM 652 C CA . GLN A 1 87 ? -1.262 10.520 5.169 1.00 89.81 87 GLN A CA 1
ATOM 653 C C . GLN A 1 87 ? -1.507 11.476 3.988 1.00 89.81 87 GLN A C 1
ATOM 655 O O . GLN A 1 87 ? -2.610 11.515 3.445 1.00 89.81 87 GLN A O 1
ATOM 660 N N . GLY A 1 88 ? -0.477 12.203 3.547 1.00 88.88 88 GLY A N 1
ATOM 661 C CA . GLY A 1 88 ? -0.554 13.097 2.395 1.00 88.88 88 GLY A CA 1
ATOM 662 C C . GLY A 1 88 ? -0.790 12.373 1.066 1.00 88.88 88 GLY A C 1
ATOM 663 O O . GLY A 1 88 ? -1.504 12.900 0.217 1.00 88.88 88 GLY A O 1
ATOM 664 N N . VAL A 1 89 ? -0.213 11.185 0.863 1.00 90.88 89 VAL A N 1
ATOM 665 C CA . VAL A 1 89 ? -0.476 10.354 -0.326 1.00 90.88 89 VAL A CA 1
ATOM 666 C C . VAL A 1 89 ? -1.905 9.813 -0.300 1.00 90.88 89 VAL A C 1
ATOM 668 O O . VAL A 1 89 ? -2.617 9.921 -1.293 1.00 90.88 89 VAL A O 1
ATOM 671 N N . LEU A 1 90 ? -2.360 9.271 0.831 1.00 88.88 90 LEU A N 1
ATOM 672 C CA . LEU A 1 90 ? -3.695 8.686 0.952 1.00 88.88 90 LEU A CA 1
ATOM 673 C C . LEU A 1 90 ? -4.793 9.729 0.745 1.00 88.88 90 LEU A C 1
ATOM 675 O O . LEU A 1 90 ? -5.724 9.453 -0.003 1.00 88.88 90 LEU A O 1
ATOM 679 N N . LYS A 1 91 ? -4.654 10.935 1.311 1.00 85.38 91 LYS A N 1
ATOM 680 C CA . LYS A 1 91 ? -5.603 12.042 1.085 1.00 85.38 91 LYS A CA 1
ATOM 681 C C . LYS A 1 91 ? -5.710 12.440 -0.391 1.00 85.38 91 LYS A C 1
ATOM 683 O O . LYS A 1 91 ? -6.796 12.738 -0.880 1.00 85.38 91 LYS A O 1
ATOM 688 N N . ASP A 1 92 ? -4.594 12.413 -1.115 1.00 84.19 92 ASP A N 1
ATOM 689 C CA . ASP A 1 92 ? -4.565 12.760 -2.537 1.00 84.19 92 ASP A CA 1
ATOM 690 C C . ASP A 1 92 ? -5.147 11.651 -3.428 1.00 84.19 92 ASP A C 1
ATOM 692 O O . ASP A 1 92 ? -5.750 11.942 -4.463 1.00 84.19 92 ASP A O 1
ATOM 696 N N . VAL A 1 93 ? -4.956 10.382 -3.061 1.00 81.62 93 VAL A N 1
ATOM 697 C CA . VAL A 1 93 ? -5.286 9.243 -3.931 1.00 81.62 93 VAL A CA 1
ATOM 698 C C . VAL A 1 93 ? -6.645 8.626 -3.603 1.00 81.62 93 VAL A C 1
ATOM 700 O O . VAL A 1 93 ? -7.428 8.347 -4.509 1.00 81.62 93 VAL A O 1
ATOM 703 N N . LEU A 1 94 ? -6.960 8.460 -2.321 1.00 76.50 94 LEU A N 1
ATOM 704 C CA . LEU A 1 94 ? -8.215 7.899 -1.827 1.00 76.50 94 LEU A CA 1
ATOM 705 C C . LEU A 1 94 ? -9.127 9.045 -1.373 1.00 76.50 94 LEU A C 1
ATOM 707 O O . LEU A 1 94 ? -9.413 9.199 -0.190 1.00 76.50 94 LEU A O 1
ATOM 711 N N . THR A 1 95 ? -9.569 9.901 -2.296 1.00 64.12 95 THR A N 1
ATOM 712 C CA . THR A 1 95 ? -10.552 10.923 -1.911 1.00 64.12 95 THR A CA 1
ATOM 713 C C . THR A 1 95 ? -11.877 10.255 -1.550 1.00 64.12 95 THR A C 1
ATOM 715 O O . THR A 1 95 ? -12.450 9.519 -2.352 1.00 64.12 95 THR A O 1
ATOM 718 N N . LEU A 1 96 ? -12.404 10.557 -0.361 1.00 53.56 96 LEU A N 1
ATOM 719 C CA . LEU A 1 96 ? -13.721 10.124 0.128 1.00 53.56 96 LEU A CA 1
ATOM 720 C C . LEU A 1 96 ? -14.896 10.788 -0.626 1.00 53.56 96 LEU A C 1
ATOM 722 O O . LEU A 1 96 ? -15.938 11.084 -0.042 1.00 53.56 96 LEU A O 1
ATOM 726 N N . LYS A 1 97 ? -14.759 11.070 -1.929 1.00 51.19 97 LYS A N 1
ATOM 727 C CA . LYS A 1 97 ? -15.828 11.680 -2.730 1.00 51.19 97 LYS A CA 1
ATOM 728 C C . LYS A 1 97 ? -16.914 10.647 -3.013 1.00 51.19 97 LYS A C 1
ATOM 730 O O . LYS A 1 97 ? -16.921 9.978 -4.039 1.00 51.19 97 LYS A O 1
ATOM 735 N N . LEU A 1 98 ? -17.839 10.568 -2.067 1.00 47.09 98 LEU A N 1
ATOM 736 C CA . LEU A 1 98 ? -19.006 9.696 -2.034 1.00 47.09 98 LEU A CA 1
ATOM 737 C C . LEU A 1 98 ? -20.073 9.981 -3.106 1.00 47.09 98 LEU A C 1
ATOM 739 O O . LEU A 1 98 ? -21.047 9.240 -3.145 1.00 47.09 98 LEU A O 1
ATOM 743 N N . GLU A 1 99 ? -19.942 10.990 -3.979 1.00 41.69 99 GLU A N 1
ATOM 744 C CA . GLU A 1 99 ? -21.100 11.414 -4.794 1.00 41.69 99 GLU A CA 1
ATOM 745 C C . GLU A 1 99 ? -20.878 11.729 -6.278 1.00 41.69 99 GLU A C 1
ATOM 747 O O . GLU A 1 99 ? -21.850 12.001 -6.966 1.00 41.69 99 GLU A O 1
ATOM 752 N N . ASP A 1 100 ? -19.682 11.595 -6.847 1.00 44.06 100 ASP A N 1
ATOM 753 C CA . ASP A 1 100 ? -19.550 11.686 -8.308 1.00 44.06 100 ASP A CA 1
ATOM 754 C C . ASP A 1 100 ? -18.431 10.764 -8.769 1.00 44.06 100 ASP A C 1
ATOM 756 O O . ASP A 1 100 ? -17.264 11.025 -8.491 1.00 44.06 100 ASP A O 1
ATOM 760 N N . GLY A 1 101 ? -18.789 9.688 -9.478 1.00 49.16 101 GLY A N 1
ATOM 761 C CA . GLY A 1 101 ? -17.913 8.607 -9.960 1.00 49.16 101 GLY A CA 1
ATOM 762 C C . GLY A 1 101 ? -16.815 9.011 -10.956 1.00 49.16 101 GLY A C 1
ATOM 763 O O . GLY A 1 101 ? -16.453 8.230 -11.832 1.00 49.16 101 GLY A O 1
ATOM 764 N N . LYS A 1 102 ? -16.280 10.229 -10.858 1.00 50.47 102 LYS A N 1
ATOM 765 C CA . LYS A 1 102 ? -15.022 10.632 -11.473 1.00 50.47 102 LYS A CA 1
ATOM 766 C C . LYS A 1 102 ? -13.898 10.212 -10.538 1.00 50.47 102 LYS A C 1
ATOM 768 O O . LYS A 1 102 ? -13.625 10.886 -9.547 1.00 50.47 102 LYS A O 1
ATOM 773 N N . SER A 1 103 ? -13.253 9.101 -10.882 1.00 52.19 103 SER A N 1
ATOM 774 C CA . SER A 1 103 ? -11.965 8.710 -10.316 1.00 52.19 103 SER A CA 1
ATOM 775 C C . SER A 1 103 ? -11.048 9.931 -10.260 1.00 52.19 103 SER A C 1
ATOM 777 O O . SER A 1 103 ? -10.918 10.658 -11.253 1.00 52.19 103 SER A O 1
ATOM 779 N N . ASN A 1 104 ? -10.423 10.167 -9.105 1.00 58.09 104 ASN A N 1
ATOM 780 C CA . ASN A 1 104 ? -9.314 11.108 -9.024 1.00 58.09 104 ASN A CA 1
ATOM 781 C C . ASN A 1 104 ? -8.330 10.782 -10.151 1.00 58.09 104 ASN A C 1
ATOM 783 O O . ASN A 1 104 ? -8.108 9.612 -10.453 1.00 58.09 104 ASN A O 1
ATOM 787 N N . GLY A 1 105 ? -7.786 11.813 -10.794 1.00 68.69 105 GLY A N 1
ATOM 788 C CA . GLY A 1 105 ? -6.912 11.701 -11.966 1.00 68.69 105 GLY A CA 1
ATOM 789 C C . GLY A 1 105 ? -5.530 11.106 -11.674 1.00 68.69 105 GLY A C 1
ATOM 790 O O . GLY A 1 105 ? -4.549 11.610 -12.203 1.00 68.69 105 GLY A O 1
ATOM 791 N N . VAL A 1 106 ? -5.459 10.097 -10.804 1.00 82.00 106 VAL A N 1
ATOM 792 C CA . VAL A 1 106 ? -4.280 9.300 -10.483 1.00 82.00 106 VAL A CA 1
ATOM 793 C C . VAL A 1 106 ? -4.400 7.963 -11.205 1.00 82.00 106 VAL A C 1
ATOM 795 O O . VAL A 1 106 ? -5.443 7.313 -11.156 1.00 82.00 106 VAL A O 1
ATOM 798 N N . SER A 1 107 ? -3.325 7.540 -11.857 1.00 88.69 107 SER A N 1
ATOM 799 C CA . SER A 1 107 ? -3.255 6.273 -12.568 1.00 88.69 107 SER A CA 1
ATOM 800 C C . SER A 1 107 ? -3.479 5.080 -11.636 1.00 88.69 107 SER A C 1
ATOM 802 O O . SER A 1 107 ? -2.809 4.921 -10.609 1.00 88.69 107 SER A O 1
ATOM 804 N N . GLU A 1 108 ? -4.379 4.185 -12.050 1.00 90.06 108 GLU A N 1
ATOM 805 C CA . GLU A 1 108 ? -4.645 2.912 -11.374 1.00 90.06 108 GLU A CA 1
ATOM 806 C C . GLU A 1 108 ? -3.383 2.053 -11.252 1.00 90.06 108 GLU A C 1
ATOM 808 O O . GLU A 1 108 ? -3.226 1.322 -10.273 1.00 90.06 108 GLU A O 1
ATOM 813 N N . SER A 1 109 ? -2.456 2.158 -12.212 1.00 92.31 109 SER A N 1
ATOM 814 C CA . SER A 1 109 ? -1.201 1.406 -12.182 1.00 92.31 109 SER A CA 1
ATOM 815 C C . SER A 1 109 ? -0.303 1.872 -11.029 1.00 92.31 109 SER A C 1
ATOM 817 O O . SER A 1 109 ? 0.245 1.040 -10.303 1.00 92.31 109 SER A O 1
ATOM 819 N N . LEU A 1 110 ? -0.218 3.189 -10.800 1.00 93.38 110 LEU A N 1
ATOM 820 C CA . LEU A 1 110 ? 0.581 3.794 -9.734 1.00 93.38 110 LEU A CA 1
ATOM 821 C C . LEU A 1 110 ? -0.020 3.492 -8.360 1.00 93.38 110 LEU A C 1
ATOM 823 O O . LEU A 1 110 ? 0.705 3.089 -7.451 1.00 93.38 110 LEU A O 1
ATOM 827 N N . LEU A 1 111 ? -1.344 3.624 -8.213 1.00 92.50 111 LEU A N 1
ATOM 828 C CA . LEU A 1 111 ? -2.037 3.258 -6.973 1.00 92.50 111 LEU A CA 1
ATOM 829 C C . LEU A 1 111 ? -1.855 1.766 -6.662 1.00 92.50 111 LEU A C 1
ATOM 831 O O . LEU A 1 111 ? -1.511 1.398 -5.539 1.00 92.50 111 LEU A O 1
ATOM 835 N N . SER A 1 112 ? -2.011 0.900 -7.664 1.00 91.56 112 SER A N 1
ATOM 836 C CA . SER A 1 112 ? -1.806 -0.541 -7.492 1.00 91.56 112 SER A CA 1
ATOM 837 C C . SER A 1 112 ? -0.370 -0.858 -7.070 1.00 91.56 112 SER A C 1
ATOM 839 O O . SER A 1 112 ? -0.159 -1.611 -6.120 1.00 91.56 112 SER A O 1
ATOM 841 N N . ALA A 1 113 ? 0.625 -0.254 -7.728 1.00 93.62 113 ALA A N 1
ATOM 842 C CA . ALA A 1 113 ? 2.032 -0.428 -7.376 1.00 93.62 113 ALA A CA 1
ATOM 843 C C . ALA A 1 113 ? 2.340 0.049 -5.951 1.00 93.62 113 ALA A C 1
ATOM 845 O O . ALA A 1 113 ? 3.138 -0.581 -5.259 1.00 93.62 113 ALA A O 1
ATOM 846 N N . PHE A 1 114 ? 1.688 1.118 -5.493 1.00 93.44 114 PHE A N 1
ATOM 847 C CA . PHE A 1 114 ? 1.866 1.661 -4.150 1.00 93.44 114 PHE A CA 1
ATOM 848 C C . PHE A 1 114 ? 1.359 0.685 -3.084 1.00 93.44 114 PHE A C 1
ATOM 850 O O . PHE A 1 114 ? 2.123 0.297 -2.198 1.00 93.44 114 PHE A O 1
ATOM 857 N N . LEU A 1 115 ? 0.121 0.200 -3.230 1.00 92.00 115 LEU A N 1
ATOM 858 C CA . LEU A 1 115 ? -0.483 -0.762 -2.301 1.00 92.00 115 LEU A CA 1
ATOM 859 C C . LEU A 1 115 ? 0.293 -2.088 -2.268 1.00 92.00 115 LEU A C 1
ATOM 861 O O . LEU A 1 115 ? 0.601 -2.613 -1.197 1.00 92.00 115 LEU A O 1
ATOM 865 N N . ILE A 1 116 ? 0.657 -2.620 -3.440 1.00 91.75 116 ILE A N 1
ATOM 866 C CA . ILE A 1 116 ? 1.433 -3.864 -3.544 1.00 91.75 116 ILE A CA 1
ATOM 867 C C . ILE A 1 116 ? 2.829 -3.672 -2.945 1.00 91.75 116 ILE A C 1
ATOM 869 O O . ILE A 1 116 ? 3.290 -4.507 -2.168 1.00 91.75 116 ILE A O 1
ATOM 873 N N . GLY A 1 117 ? 3.505 -2.575 -3.286 1.00 91.75 117 GLY A N 1
ATOM 874 C CA . GLY A 1 117 ? 4.865 -2.296 -2.844 1.00 91.75 117 GLY A CA 1
ATOM 875 C C . GLY A 1 117 ? 4.974 -2.153 -1.327 1.00 91.75 117 GLY A C 1
ATOM 876 O O . GLY A 1 117 ? 5.872 -2.754 -0.729 1.00 91.75 117 GLY A O 1
ATOM 877 N N . GLN A 1 118 ? 4.035 -1.441 -0.694 1.00 91.25 118 GLN A N 1
ATOM 878 C CA . GLN A 1 118 ? 3.974 -1.335 0.766 1.00 91.25 118 GLN A CA 1
ATOM 879 C C . GLN A 1 118 ? 3.722 -2.689 1.419 1.00 91.25 118 GLN A C 1
ATOM 881 O O . GLN A 1 118 ? 4.450 -3.075 2.336 1.00 91.25 118 GLN A O 1
ATOM 886 N N . ARG A 1 119 ? 2.794 -3.480 0.871 1.00 90.50 119 ARG A N 1
ATOM 887 C CA . ARG A 1 119 ? 2.548 -4.828 1.381 1.00 90.50 119 ARG A CA 1
ATOM 888 C C . ARG A 1 119 ? 3.781 -5.724 1.274 1.00 90.50 119 ARG A C 1
ATOM 890 O O . ARG A 1 119 ? 4.089 -6.485 2.192 1.00 90.50 119 ARG A O 1
ATOM 897 N N . MET A 1 120 ? 4.511 -5.623 0.165 1.00 88.25 120 MET A N 1
ATOM 898 C CA . MET A 1 120 ? 5.778 -6.327 -0.042 1.00 88.25 120 MET A CA 1
ATOM 899 C C . MET A 1 120 ? 6.897 -5.824 0.879 1.00 88.25 120 MET A C 1
ATOM 901 O O . MET A 1 120 ? 7.835 -6.575 1.140 1.00 88.25 120 MET A O 1
ATOM 905 N N . ASN A 1 121 ? 6.845 -4.573 1.346 1.00 89.56 121 ASN A N 1
ATOM 906 C CA . ASN A 1 121 ? 7.779 -4.030 2.341 1.00 89.56 121 ASN A CA 1
ATOM 907 C C . ASN A 1 121 ? 7.455 -4.450 3.772 1.00 89.56 121 ASN A C 1
ATOM 909 O O . ASN A 1 121 ? 8.350 -4.396 4.607 1.00 89.56 121 ASN A O 1
ATOM 913 N N . ARG A 1 122 ? 6.240 -4.952 4.029 1.00 89.56 122 ARG A N 1
ATOM 914 C CA . ARG A 1 122 ? 5.688 -5.181 5.372 1.00 89.56 122 ARG A CA 1
ATOM 915 C C . ARG A 1 122 ? 5.573 -3.858 6.112 1.00 89.56 122 ARG A C 1
ATOM 917 O O . ARG A 1 122 ? 6.508 -3.422 6.775 1.00 89.56 122 ARG A O 1
ATOM 924 N N . GLU A 1 123 ? 4.411 -3.243 5.975 1.00 90.06 123 GLU A N 1
ATOM 925 C CA . GLU A 1 123 ? 4.095 -1.948 6.562 1.00 90.06 123 GLU A CA 1
ATOM 926 C C . GLU A 1 123 ? 4.488 -1.901 8.046 1.00 90.06 123 GLU A C 1
ATOM 928 O O . GLU A 1 123 ? 4.179 -2.815 8.815 1.00 90.06 123 GLU A O 1
ATOM 933 N N . THR A 1 124 ? 5.183 -0.841 8.458 1.00 93.44 124 THR A N 1
ATOM 934 C CA . THR A 1 124 ? 5.525 -0.639 9.873 1.00 93.44 124 THR A CA 1
ATOM 935 C C . THR A 1 124 ? 4.310 -0.171 10.673 1.00 93.44 124 THR A C 1
ATOM 937 O O . THR A 1 124 ? 3.360 0.380 10.117 1.00 93.44 124 THR A O 1
ATOM 940 N N . ASP A 1 125 ? 4.367 -0.275 12.005 1.00 92.88 125 ASP A N 1
ATOM 941 C CA . ASP A 1 125 ? 3.315 0.251 12.891 1.00 92.88 125 ASP A CA 1
ATOM 942 C C . ASP A 1 125 ? 3.027 1.741 12.645 1.00 92.88 125 ASP A C 1
ATOM 944 O O . ASP A 1 125 ? 1.886 2.197 12.746 1.00 92.88 125 ASP A O 1
ATOM 948 N N . ARG A 1 126 ? 4.062 2.517 12.291 1.00 93.06 126 ARG A N 1
ATOM 949 C CA . ARG A 1 126 ? 3.929 3.941 11.963 1.00 93.06 126 ARG A CA 1
ATOM 950 C C . ARG A 1 126 ? 3.156 4.149 10.664 1.00 93.06 126 ARG A C 1
ATOM 952 O O . ARG A 1 126 ? 2.303 5.032 10.610 1.00 93.06 126 ARG A O 1
ATOM 959 N N . GLU A 1 127 ? 3.464 3.358 9.642 1.00 93.19 127 GLU A N 1
ATOM 960 C CA . GLU A 1 127 ? 2.781 3.404 8.348 1.00 93.19 127 GLU A CA 1
ATOM 961 C C . GLU A 1 127 ? 1.323 2.959 8.498 1.00 93.19 127 GLU A C 1
ATOM 963 O O . GLU A 1 127 ? 0.417 3.654 8.046 1.00 93.19 127 GLU A O 1
ATOM 968 N N . LEU A 1 128 ? 1.080 1.873 9.238 1.00 91.12 128 LEU A N 1
ATOM 969 C CA . LEU A 1 128 ? -0.262 1.387 9.549 1.00 91.12 128 LEU A CA 1
ATOM 970 C C . LEU A 1 128 ? -1.088 2.430 10.317 1.00 91.12 128 LEU A C 1
ATOM 972 O O . LEU A 1 128 ? -2.257 2.647 10.008 1.00 91.12 128 LEU A O 1
ATOM 976 N N . LYS A 1 129 ? -0.482 3.128 11.285 1.00 90.94 129 LYS A N 1
ATOM 977 C CA . LYS A 1 129 ? -1.151 4.226 11.994 1.00 90.94 129 LYS A CA 1
ATOM 978 C C . LYS A 1 129 ? -1.550 5.357 11.039 1.00 90.94 129 LYS A C 1
ATOM 980 O O . LYS A 1 129 ? -2.637 5.907 11.193 1.00 90.94 129 LYS A O 1
ATOM 985 N N . ALA A 1 130 ? -0.698 5.701 10.071 1.00 91.31 130 ALA A N 1
ATOM 986 C CA . ALA A 1 130 ? -1.010 6.724 9.072 1.00 91.31 130 ALA A CA 1
ATOM 987 C C . ALA A 1 130 ? -2.194 6.318 8.189 1.00 91.31 130 ALA A C 1
ATOM 989 O O . ALA A 1 130 ? 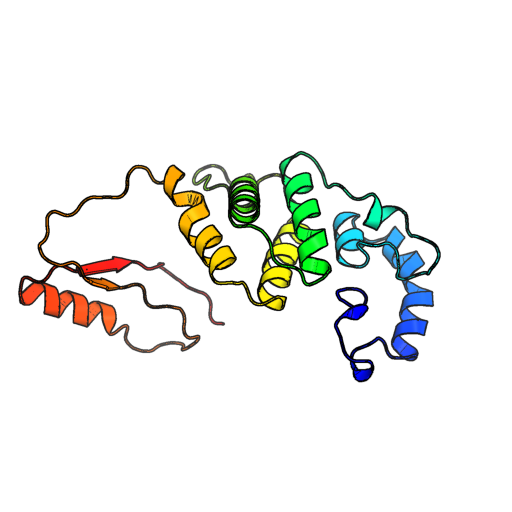-3.052 7.150 7.922 1.00 91.31 130 ALA A O 1
ATOM 990 N N . TYR A 1 131 ? -2.282 5.040 7.812 1.00 88.75 131 TYR A N 1
ATOM 991 C CA . TYR A 1 131 ? -3.442 4.484 7.115 1.00 88.75 131 TYR A CA 1
ATOM 992 C C . TYR A 1 131 ? -4.740 4.641 7.905 1.00 88.75 131 TYR A C 1
ATOM 994 O O . TYR A 1 131 ? -5.725 5.145 7.371 1.00 88.75 131 TYR A O 1
ATOM 1002 N N . CYS A 1 132 ? -4.737 4.240 9.179 1.00 85.69 132 CYS A N 1
ATOM 1003 C CA . CYS A 1 132 ? -5.932 4.298 10.020 1.00 85.69 132 CYS A CA 1
ATOM 1004 C C . CYS A 1 132 ? -6.432 5.729 10.239 1.00 85.69 132 CYS A C 1
ATOM 1006 O O . CYS A 1 132 ? -7.634 5.948 10.290 1.00 85.69 132 CYS A O 1
ATOM 1008 N N . LEU A 1 133 ? -5.514 6.689 10.371 1.00 85.62 133 LEU A N 1
ATOM 1009 C CA . LEU A 1 133 ? -5.832 8.075 10.725 1.00 85.62 133 LEU A CA 1
ATOM 1010 C C . LEU A 1 133 ? -5.836 9.016 9.515 1.00 85.62 133 LEU A C 1
ATOM 1012 O O . LEU A 1 133 ? -5.942 10.231 9.678 1.00 85.62 133 LEU A O 1
ATOM 1016 N N . ALA A 1 134 ? -5.696 8.485 8.295 1.00 86.38 134 ALA A N 1
ATOM 1017 C CA . ALA A 1 134 ? -5.575 9.308 7.098 1.00 86.38 134 ALA A CA 1
ATOM 1018 C C . ALA A 1 134 ? -6.776 10.244 6.921 1.00 86.38 134 ALA A C 1
ATOM 1020 O O . ALA A 1 134 ? -6.588 11.402 6.552 1.00 86.38 134 ALA A O 1
ATOM 1021 N N . PHE A 1 135 ? -7.971 9.757 7.263 1.00 78.50 135 PHE A N 1
ATOM 1022 C CA . PHE A 1 135 ? -9.249 10.440 7.062 1.00 78.50 135 PHE A CA 1
ATOM 1023 C C . PHE A 1 135 ? -9.964 10.831 8.357 1.00 78.50 135 PHE A C 1
ATOM 1025 O O . PHE A 1 135 ? -11.093 11.307 8.295 1.00 78.50 135 PHE A O 1
ATOM 1032 N N . ASP A 1 136 ? -9.331 10.659 9.520 1.00 76.62 136 ASP A N 1
ATOM 1033 C CA . ASP A 1 136 ? -9.973 10.944 10.813 1.00 76.62 136 ASP A CA 1
ATOM 1034 C C . ASP A 1 136 ? -10.461 12.401 10.894 1.00 76.62 136 ASP A C 1
ATOM 1036 O O . ASP A 1 136 ? -11.573 12.660 11.346 1.00 76.62 136 ASP A O 1
ATOM 1040 N N . ASP A 1 137 ? -9.681 13.348 10.359 1.00 74.00 137 ASP A N 1
ATOM 1041 C CA . ASP A 1 137 ? -10.052 14.770 10.324 1.00 74.00 137 ASP A CA 1
ATOM 1042 C C . ASP A 1 137 ? -11.233 15.070 9.376 1.00 74.00 137 ASP A C 1
ATOM 1044 O O . ASP A 1 137 ? -11.909 16.088 9.528 1.00 74.00 137 ASP A O 1
ATOM 1048 N N . GLU A 1 138 ? -11.476 14.215 8.376 1.00 71.44 138 GLU A N 1
ATOM 1049 C CA . GLU A 1 138 ? -12.515 14.414 7.351 1.00 71.44 138 GLU A CA 1
ATOM 1050 C C . GLU A 1 138 ? -13.885 13.892 7.799 1.00 71.44 138 GLU A C 1
ATOM 1052 O O . GLU A 1 138 ? -14.915 14.358 7.312 1.00 71.44 138 GLU A O 1
ATOM 1057 N N . LEU A 1 139 ? -13.910 12.968 8.763 1.00 69.88 139 LEU A N 1
ATOM 1058 C CA . LEU A 1 139 ? -15.135 12.378 9.315 1.00 69.88 139 LEU A CA 1
ATOM 1059 C C . LEU A 1 139 ? -15.766 13.229 10.432 1.00 69.88 139 LEU A C 1
ATOM 1061 O O . LEU A 1 139 ? -16.806 12.864 10.985 1.00 69.88 139 LEU A O 1
ATOM 1065 N N . GLY A 1 140 ? -15.175 14.390 10.728 1.00 75.25 140 GLY A N 1
ATOM 1066 C CA . GLY A 1 140 ? -15.616 15.297 11.780 1.00 75.25 140 GLY A CA 1
ATOM 1067 C C . GLY A 1 140 ? -15.072 14.917 13.162 1.00 75.25 140 GLY A C 1
ATOM 1068 O O . GLY A 1 140 ? -14.234 14.028 13.295 1.00 75.25 140 GLY A O 1
ATOM 1069 N N . PRO A 1 141 ? -15.503 15.617 14.226 1.00 79.38 141 PRO A N 1
ATOM 1070 C CA . PRO A 1 141 ? -15.036 15.321 15.573 1.00 79.38 141 PRO A CA 1
ATOM 1071 C C . PRO A 1 141 ? -15.435 13.900 15.986 1.00 79.38 141 PRO A C 1
ATOM 1073 O O . PRO A 1 141 ? -16.580 13.487 15.791 1.00 79.38 141 PRO A O 1
ATOM 1076 N N . ALA A 1 142 ? -14.500 13.181 16.611 1.00 76.00 142 ALA A N 1
ATOM 1077 C CA . ALA A 1 142 ? -14.762 11.845 17.126 1.00 76.00 142 ALA A CA 1
ATOM 1078 C C . ALA A 1 142 ? -15.970 11.861 18.087 1.00 76.00 142 ALA A C 1
ATOM 1080 O O . ALA A 1 142 ? -16.034 12.715 18.981 1.00 76.00 142 ALA A O 1
ATOM 1081 N N . PRO A 1 143 ? -16.930 10.932 17.937 1.00 78.44 143 PRO A N 1
ATOM 1082 C CA . PRO A 1 143 ? -18.084 10.871 18.818 1.00 78.44 143 PRO A CA 1
ATOM 1083 C C . PRO A 1 143 ? -17.638 10.572 20.252 1.00 78.44 143 PRO A C 1
ATOM 1085 O O . PRO A 1 143 ? -16.862 9.649 20.504 1.00 78.44 143 PRO A O 1
ATOM 1088 N N . VAL A 1 144 ? -18.156 11.346 21.206 1.00 85.31 144 VAL A N 1
ATOM 1089 C CA . VAL A 1 144 ? -17.878 11.163 22.634 1.00 85.31 144 VAL A CA 1
ATOM 1090 C C . VAL A 1 144 ? -19.034 10.399 23.268 1.00 85.31 144 VAL A C 1
ATOM 1092 O O . VAL A 1 144 ? -20.178 10.848 23.224 1.00 85.31 144 VAL A O 1
ATOM 1095 N N . ALA A 1 145 ? -18.734 9.249 23.871 1.00 85.75 145 ALA A N 1
ATOM 1096 C CA . ALA A 1 145 ? -19.692 8.465 24.641 1.00 85.75 145 ALA A CA 1
ATOM 1097 C C . ALA A 1 145 ? -19.438 8.656 26.144 1.00 85.75 145 ALA A C 1
ATOM 1099 O O . ALA A 1 145 ? -18.355 8.333 26.631 1.00 85.75 145 ALA A O 1
ATOM 1100 N N . ASP A 1 146 ? -20.437 9.152 26.878 1.00 90.38 146 ASP A N 1
ATOM 1101 C CA . ASP A 1 146 ? -20.385 9.287 28.342 1.00 90.38 146 ASP A CA 1
ATOM 1102 C C . ASP A 1 146 ? -20.690 7.940 29.014 1.00 90.38 146 ASP A C 1
ATOM 1104 O O . ASP A 1 146 ? -21.805 7.660 29.456 1.00 90.38 146 ASP A O 1
ATOM 1108 N N . VAL A 1 147 ? -19.701 7.045 28.992 1.00 91.06 147 VAL A N 1
ATOM 1109 C CA . VAL A 1 147 ? -19.809 5.690 29.539 1.00 91.06 147 VAL A CA 1
ATOM 1110 C C . VAL A 1 147 ? -18.582 5.355 30.375 1.00 91.06 147 VAL A C 1
ATOM 1112 O O . VAL A 1 147 ? -17.457 5.730 30.054 1.00 91.06 147 VAL A O 1
ATOM 1115 N N . ARG A 1 148 ? -18.782 4.594 31.455 1.00 90.31 148 ARG A N 1
ATOM 1116 C CA . ARG A 1 148 ? -17.697 4.204 32.371 1.00 90.31 148 ARG A CA 1
ATOM 1117 C C . ARG A 1 148 ? -16.641 3.307 31.709 1.00 90.31 148 ARG A C 1
ATOM 1119 O O . ARG A 1 148 ? -15.484 3.318 32.116 1.00 90.31 148 ARG A O 1
ATOM 1126 N N . SER A 1 149 ? -17.059 2.487 30.751 1.00 89.75 149 SER A N 1
ATOM 1127 C CA . SER A 1 149 ? -16.217 1.548 30.011 1.00 89.75 149 SER A CA 1
ATOM 1128 C C . SER A 1 149 ? -16.841 1.304 28.645 1.00 89.75 149 SER A C 1
ATOM 1130 O O . SER A 1 149 ? -18.057 1.137 28.549 1.00 89.75 149 SER A O 1
ATOM 1132 N N . LEU A 1 150 ? -16.016 1.266 27.601 1.00 90.06 150 LEU A N 1
ATOM 1133 C CA . LEU A 1 150 ? -16.431 0.956 26.239 1.00 90.06 150 LEU A CA 1
ATOM 1134 C C . LEU A 1 150 ? -15.531 -0.147 25.689 1.00 90.06 150 LEU A C 1
ATOM 1136 O O . LEU A 1 150 ? -14.309 -0.010 25.681 1.00 90.06 150 LEU A O 1
ATOM 1140 N N . THR A 1 151 ? -16.128 -1.227 25.190 1.00 90.31 151 THR A N 1
ATOM 1141 C CA . THR A 1 151 ? -15.385 -2.219 24.402 1.00 90.31 151 THR A CA 1
ATOM 1142 C C . THR A 1 151 ? -15.667 -2.002 22.931 1.00 90.31 151 THR A C 1
ATOM 1144 O O . THR A 1 151 ? -16.820 -2.024 22.501 1.00 90.31 151 THR A O 1
ATOM 1147 N N . HIS A 1 152 ? -14.599 -1.800 22.173 1.00 87.44 152 HIS A N 1
ATOM 1148 C CA . HIS A 1 152 ? -14.646 -1.653 20.731 1.00 87.44 152 HIS A CA 1
ATOM 1149 C C . HIS A 1 152 ? -14.335 -2.995 20.065 1.00 87.44 152 HIS A C 1
ATOM 1151 O O . HIS A 1 152 ? -13.310 -3.616 20.350 1.00 87.44 152 HIS A O 1
ATOM 1157 N N . TYR A 1 153 ? -15.227 -3.435 19.185 1.00 84.69 153 TYR A N 1
ATOM 1158 C CA . TYR A 1 153 ? -15.074 -4.635 18.378 1.00 84.69 153 TYR A CA 1
ATOM 1159 C C . TYR A 1 153 ? -14.895 -4.239 16.914 1.00 84.69 153 TYR A C 1
ATOM 1161 O O . TYR A 1 153 ? -15.820 -3.716 16.297 1.00 84.69 153 TYR A O 1
ATOM 1169 N N . GLY A 1 154 ? -13.724 -4.544 16.363 1.00 77.81 154 GLY A N 1
ATOM 1170 C CA . GLY A 1 154 ? -13.470 -4.575 14.926 1.00 77.81 154 GLY A CA 1
ATOM 1171 C C . GLY A 1 154 ? -12.761 -5.884 14.615 1.00 77.81 154 GLY A C 1
ATOM 1172 O O . GLY A 1 154 ? -11.573 -6.014 14.899 1.00 77.81 154 GLY A O 1
ATOM 1173 N N . GLU A 1 155 ? -13.495 -6.888 14.132 1.00 70.62 155 GLU A N 1
ATOM 1174 C CA . GLU A 1 155 ? -12.895 -8.180 13.782 1.00 70.62 155 GLU A CA 1
ATOM 1175 C C . GLU A 1 155 ? -11.978 -7.992 12.562 1.00 70.62 155 GLU A C 1
ATOM 1177 O O . GLU A 1 155 ? -12.471 -7.640 11.485 1.00 70.62 155 GLU A O 1
ATOM 1182 N N . PRO A 1 156 ? -10.654 -8.212 12.691 1.00 64.88 156 PRO A N 1
ATOM 1183 C CA . PRO A 1 156 ? -9.778 -8.183 11.534 1.00 64.88 156 PRO A CA 1
ATOM 1184 C C . PRO A 1 156 ? -10.121 -9.348 10.603 1.00 64.88 156 PRO A C 1
ATOM 1186 O O . PRO A 1 156 ? -10.521 -10.429 11.039 1.00 64.88 156 PRO A O 1
ATOM 1189 N N . TYR A 1 157 ? -9.922 -9.145 9.302 1.00 64.19 157 TYR A N 1
ATOM 1190 C CA . TYR A 1 157 ? -10.091 -10.213 8.327 1.00 64.19 157 TYR A CA 1
ATOM 1191 C C . TYR A 1 157 ? -8.992 -11.274 8.474 1.00 64.19 157 TYR A C 1
ATOM 1193 O O . TYR A 1 157 ? -7.845 -11.083 8.057 1.00 64.19 157 TYR A O 1
ATOM 1201 N N . ASP A 1 158 ? -9.340 -12.424 9.043 1.00 65.69 158 ASP A N 1
ATOM 1202 C CA . ASP A 1 158 ? -8.419 -13.543 9.259 1.00 65.69 158 ASP A CA 1
ATOM 1203 C C . ASP A 1 158 ? -8.275 -14.466 8.033 1.00 65.69 158 ASP A C 1
ATOM 1205 O O . ASP A 1 158 ? -7.430 -15.358 8.029 1.00 65.69 158 ASP A O 1
ATOM 1209 N N . GLY A 1 159 ? -9.017 -14.217 6.947 1.00 58.94 159 GLY A N 1
ATOM 1210 C CA . GLY A 1 159 ? -9.021 -15.078 5.759 1.00 58.94 159 GLY A CA 1
ATOM 1211 C C . GLY A 1 159 ? -9.928 -16.301 5.883 1.00 58.94 159 GLY A C 1
ATOM 1212 O O . GLY A 1 159 ? -10.016 -17.091 4.945 1.00 58.94 159 GLY A O 1
ATOM 1213 N N . ASN A 1 160 ? -10.626 -16.468 7.009 1.00 57.16 160 ASN A N 1
ATOM 1214 C CA . ASN A 1 160 ? -11.509 -17.598 7.208 1.00 57.16 160 ASN A CA 1
ATOM 1215 C C . ASN A 1 160 ? -12.889 -17.291 6.611 1.00 57.16 160 ASN A C 1
ATOM 1217 O O . ASN A 1 160 ? -13.614 -16.381 7.025 1.00 57.16 160 ASN A O 1
ATOM 1221 N N . THR A 1 161 ? -13.262 -18.047 5.585 1.00 55.91 161 THR A N 1
ATOM 1222 C CA . THR A 1 161 ? -14.593 -17.969 4.992 1.00 55.91 161 THR A CA 1
ATOM 1223 C C . THR A 1 161 ? -15.601 -18.703 5.892 1.00 55.91 161 THR A C 1
ATOM 1225 O O . THR A 1 161 ? -15.455 -19.890 6.154 1.00 55.91 161 THR A O 1
ATOM 1228 N N . ARG A 1 162 ? -16.693 -18.008 6.261 1.00 55.22 162 ARG A N 1
ATOM 1229 C CA . ARG A 1 162 ? -18.018 -18.564 6.647 1.00 55.22 162 ARG A CA 1
ATOM 1230 C C . ARG A 1 162 ? -18.247 -19.114 8.064 1.00 55.22 162 ARG A C 1
ATOM 1232 O O . ARG A 1 162 ? -19.171 -19.908 8.232 1.00 55.22 162 ARG A O 1
ATOM 1239 N N . TYR A 1 163 ? -17.532 -18.670 9.092 1.00 63.38 163 TYR A N 1
ATOM 1240 C CA . TYR A 1 163 ? -17.978 -18.956 10.464 1.00 63.38 163 TYR A CA 1
ATOM 1241 C C . TYR A 1 163 ? -18.801 -17.818 11.064 1.00 63.38 163 TYR A C 1
ATOM 1243 O O . TYR A 1 163 ? -18.693 -16.653 10.682 1.00 63.38 163 TYR A O 1
ATOM 1251 N N . PHE A 1 164 ? -19.670 -18.219 11.988 1.00 70.19 164 PHE A N 1
ATOM 1252 C CA . PHE A 1 164 ? -20.464 -17.365 12.857 1.00 70.19 164 PHE A CA 1
ATOM 1253 C C . PHE A 1 164 ? -19.626 -16.211 13.423 1.00 70.19 164 PHE A C 1
ATOM 1255 O O . PHE A 1 164 ? -18.604 -16.441 14.068 1.00 70.19 164 PHE A O 1
ATOM 1262 N N . ARG A 1 165 ? -20.075 -14.971 13.198 1.00 77.25 165 ARG A N 1
ATOM 1263 C CA . ARG A 1 165 ? -19.446 -13.758 13.737 1.00 77.25 165 ARG A CA 1
ATOM 1264 C C . ARG A 1 165 ? -19.769 -13.640 15.224 1.00 77.25 165 ARG A C 1
ATOM 1266 O O . ARG A 1 165 ? -20.745 -12.997 15.609 1.00 77.25 165 ARG A O 1
ATOM 1273 N N . SER A 1 166 ? -18.978 -14.308 16.063 1.00 81.00 166 SER A N 1
ATOM 1274 C CA . SER A 1 166 ? -19.221 -14.370 17.509 1.00 81.00 166 SER A CA 1
ATOM 1275 C C . SER A 1 166 ? -19.241 -12.998 18.176 1.00 81.00 166 SER A C 1
ATOM 1277 O O . SER A 1 166 ? -19.971 -12.816 19.149 1.00 81.00 166 SER A O 1
ATOM 1279 N N . THR A 1 167 ? -18.509 -12.016 17.642 1.00 84.31 167 THR A N 1
ATOM 1280 C CA . THR A 1 167 ? -18.516 -10.637 18.155 1.00 84.31 167 THR A CA 1
ATOM 1281 C C . THR A 1 167 ? -19.899 -10.002 18.199 1.00 84.31 167 THR A C 1
ATOM 1283 O O . THR A 1 167 ? -20.198 -9.316 19.175 1.00 84.31 167 THR A O 1
ATOM 1286 N N . LEU A 1 168 ? -20.774 -10.282 17.225 1.00 84.94 168 LEU A N 1
ATOM 1287 C CA . LEU A 1 168 ? -22.147 -9.761 17.224 1.00 84.94 168 LEU A CA 1
ATOM 1288 C C . LEU A 1 168 ? -22.931 -10.245 18.454 1.00 84.94 168 LEU A C 1
ATOM 1290 O O . LEU A 1 168 ? -23.634 -9.473 19.103 1.00 84.94 168 LEU A O 1
ATOM 1294 N N . PHE A 1 169 ? -22.761 -11.516 18.815 1.00 88.00 169 PHE A N 1
ATOM 1295 C CA . PHE A 1 169 ? -23.447 -12.126 19.953 1.00 88.00 169 PHE A CA 1
ATOM 1296 C C . PHE A 1 169 ? -22.842 -11.694 21.280 1.00 88.00 169 PHE A C 1
ATOM 1298 O O . PHE A 1 169 ? -23.575 -11.395 22.217 1.00 88.00 169 PHE A O 1
ATOM 1305 N N . VAL A 1 170 ? -21.513 -11.608 21.356 1.00 89.12 170 VAL A N 1
ATOM 1306 C CA . VAL A 1 170 ? -20.828 -11.104 22.550 1.00 89.12 170 VAL A CA 1
ATOM 1307 C C . VAL A 1 170 ? -21.260 -9.666 22.843 1.00 89.12 170 VAL A C 1
ATOM 1309 O O . VAL A 1 170 ? -21.588 -9.360 23.987 1.00 89.12 170 VAL A O 1
ATOM 1312 N N . ALA A 1 171 ? -21.333 -8.800 21.829 1.00 90.75 171 ALA A N 1
ATOM 1313 C CA . ALA A 1 171 ? -21.796 -7.426 22.000 1.00 90.75 171 ALA A CA 1
ATOM 1314 C C . A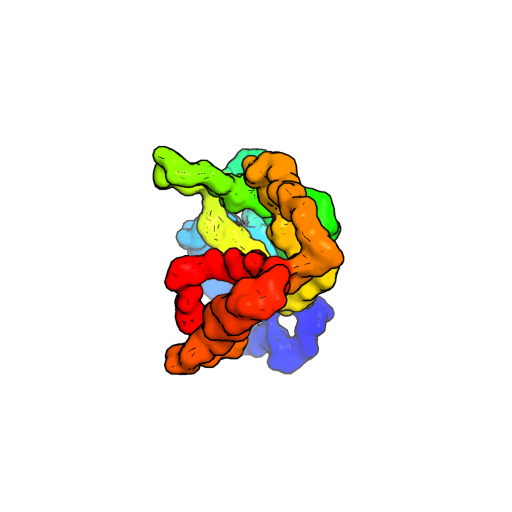LA A 1 171 ? -23.253 -7.357 22.493 1.00 90.75 171 ALA A C 1
ATOM 1316 O O . ALA A 1 171 ? -23.542 -6.600 23.421 1.00 90.75 171 ALA A O 1
ATOM 1317 N N . ALA A 1 172 ? -24.150 -8.183 21.940 1.00 91.12 172 ALA A N 1
ATOM 1318 C CA . ALA A 1 172 ? -25.541 -8.264 22.390 1.00 91.12 172 ALA A CA 1
ATOM 1319 C C . ALA A 1 172 ? -25.646 -8.719 23.855 1.00 91.12 172 ALA A C 1
ATOM 1321 O O . ALA A 1 172 ? -26.319 -8.078 24.659 1.00 91.12 172 ALA A O 1
ATOM 1322 N N . VAL A 1 173 ? -24.922 -9.779 24.228 1.00 93.75 173 VAL A N 1
ATOM 1323 C CA . VAL A 1 173 ? -24.887 -10.287 25.606 1.00 93.75 173 VAL A CA 1
ATOM 1324 C C . VAL A 1 173 ? -24.341 -9.228 26.564 1.00 93.75 173 VAL A C 1
ATOM 1326 O O . VAL A 1 173 ? -24.945 -8.988 27.604 1.00 93.75 173 VAL A O 1
ATOM 1329 N N . ARG A 1 174 ? -23.246 -8.541 26.213 1.00 93.44 174 ARG A N 1
ATOM 1330 C CA . ARG A 1 174 ? -22.699 -7.438 27.023 1.00 93.44 174 ARG A CA 1
ATOM 1331 C C . ARG A 1 174 ? -23.723 -6.324 27.225 1.00 93.44 174 ARG A C 1
ATOM 1333 O O . ARG A 1 174 ? -23.913 -5.880 28.354 1.00 93.44 174 ARG A O 1
ATOM 1340 N N . SER A 1 175 ? -24.441 -5.944 26.171 1.00 90.50 175 SER A N 1
ATOM 1341 C CA . SER A 1 175 ? -25.510 -4.949 26.272 1.00 90.50 175 SER A CA 1
ATOM 1342 C C . SER A 1 175 ? -26.611 -5.377 27.253 1.00 90.50 175 SER A C 1
ATOM 1344 O O . SER A 1 175 ? -27.051 -4.557 28.056 1.00 90.50 175 SER A O 1
ATOM 1346 N N . CYS A 1 176 ? -26.983 -6.664 27.293 1.00 94.06 176 CYS A N 1
ATOM 1347 C CA . CYS A 1 176 ? -27.932 -7.190 28.285 1.00 94.06 176 CYS A CA 1
ATOM 1348 C C . CYS A 1 176 ? -27.441 -7.069 29.740 1.00 94.06 176 CYS A C 1
ATOM 1350 O O . CYS A 1 176 ? -28.265 -6.980 30.647 1.00 94.06 176 CYS A O 1
ATOM 1352 N N . TYR A 1 177 ? -26.126 -7.040 29.972 1.00 94.38 177 TYR A N 1
ATOM 1353 C CA . TYR A 1 177 ? -25.527 -6.793 31.290 1.00 94.38 177 TYR A CA 1
ATOM 1354 C C . TYR A 1 177 ? -25.331 -5.299 31.606 1.00 94.38 177 TYR A C 1
ATOM 1356 O O . TYR A 1 177 ? -24.752 -4.966 32.637 1.00 94.38 177 TYR A O 1
ATOM 1364 N N . GLY A 1 178 ? -25.809 -4.393 30.747 1.00 91.94 178 GLY A N 1
ATOM 1365 C CA . GLY A 1 178 ? -25.618 -2.948 30.905 1.00 91.94 178 GLY A CA 1
ATOM 1366 C C . GLY A 1 178 ? -24.221 -2.458 30.508 1.00 91.94 178 GLY A C 1
ATOM 1367 O O . GLY A 1 178 ? -23.863 -1.319 30.800 1.00 91.94 178 GLY A O 1
ATOM 1368 N N . GLU A 1 179 ? -23.427 -3.294 29.837 1.00 94.19 179 GLU A N 1
ATOM 1369 C CA . GLU A 1 179 ? -22.083 -2.948 29.380 1.00 94.19 179 GLU A CA 1
ATOM 1370 C C . GLU A 1 179 ? -22.119 -2.306 27.987 1.00 94.19 179 GLU A C 1
ATOM 1372 O O . GLU A 1 179 ? -22.739 -2.823 27.052 1.00 94.19 179 GLU A O 1
ATOM 1377 N N . SER A 1 180 ? -21.398 -1.196 27.816 1.00 92.88 180 SER A N 1
ATOM 1378 C CA . SER A 1 180 ? -21.357 -0.477 26.537 1.00 92.88 180 SER A CA 1
ATOM 1379 C C . SER A 1 180 ? -20.401 -1.148 25.546 1.00 92.88 180 SER A C 1
ATOM 1381 O O . SER A 1 180 ? -19.269 -1.523 25.883 1.00 92.88 180 SER A O 1
ATOM 1383 N N . SER A 1 181 ? -20.861 -1.308 24.304 1.00 91.38 181 SER A N 1
ATOM 1384 C CA . SER A 1 181 ? -20.098 -1.911 23.205 1.00 91.38 181 SER A CA 1
ATOM 1385 C C . SER A 1 181 ? -20.251 -1.079 21.933 1.00 91.38 181 SER A C 1
ATOM 1387 O O . SER A 1 181 ? -21.356 -0.642 21.624 1.00 91.38 181 SER A O 1
ATOM 1389 N N . LEU A 1 182 ? -19.161 -0.904 21.185 1.00 89.38 182 LEU A N 1
ATOM 1390 C CA . LEU A 1 182 ? -19.161 -0.322 19.842 1.00 89.38 182 LEU A CA 1
ATOM 1391 C C . LEU A 1 182 ? -18.732 -1.398 18.844 1.00 89.38 182 LEU A C 1
ATOM 1393 O O . LEU A 1 182 ? -17.679 -2.011 19.015 1.00 89.38 182 LEU A O 1
ATOM 1397 N N . LEU A 1 183 ? -19.545 -1.621 17.816 1.00 88.12 183 LEU A N 1
ATOM 1398 C CA . LEU A 1 183 ? -19.236 -2.525 16.710 1.00 88.12 183 LEU A CA 1
ATOM 1399 C C . LEU A 1 183 ? -18.848 -1.691 15.490 1.00 88.12 183 LEU A C 1
ATOM 1401 O O . LEU A 1 183 ? -19.629 -0.847 15.056 1.00 88.12 183 LEU A O 1
ATOM 1405 N N . HIS A 1 184 ? -17.667 -1.949 14.938 1.00 83.12 184 HIS A N 1
ATOM 1406 C CA . HIS A 1 184 ? -17.202 -1.372 13.683 1.00 83.12 184 HIS A CA 1
ATOM 1407 C C . HIS A 1 184 ? -16.930 -2.496 12.680 1.00 83.12 184 HIS A C 1
ATOM 1409 O O . HIS A 1 184 ? -16.279 -3.492 13.001 1.00 83.12 184 HIS A O 1
ATOM 1415 N N . GLY A 1 185 ? -17.450 -2.357 11.463 1.00 78.00 185 GLY A N 1
ATOM 1416 C CA . GLY A 1 185 ? -17.303 -3.361 10.420 1.00 78.00 185 GLY A CA 1
ATOM 1417 C C . GLY A 1 185 ? -17.747 -2.846 9.058 1.00 78.00 185 GLY A C 1
ATOM 1418 O O . GLY A 1 185 ? -18.323 -1.767 8.943 1.00 78.00 185 GLY A O 1
ATOM 1419 N N . VAL A 1 186 ? -17.476 -3.649 8.034 1.00 76.00 186 VAL A N 1
ATOM 1420 C CA . VAL A 1 186 ? -17.884 -3.408 6.646 1.00 76.00 186 VAL A CA 1
ATOM 1421 C C . VAL A 1 186 ? -18.945 -4.426 6.237 1.00 76.00 186 VAL A C 1
ATOM 1423 O O . VAL A 1 186 ? -18.957 -5.547 6.746 1.00 76.00 186 VAL A O 1
ATOM 1426 N N . GLU A 1 187 ? -19.831 -4.046 5.314 1.00 73.06 187 GLU A N 1
ATOM 1427 C CA . GLU A 1 187 ? -20.911 -4.917 4.825 1.00 73.06 187 GLU A CA 1
ATOM 1428 C C . GLU A 1 187 ? -20.366 -6.197 4.177 1.00 73.06 187 GLU A C 1
ATOM 1430 O O . GLU A 1 187 ? -20.887 -7.295 4.384 1.00 73.06 187 GLU A O 1
ATOM 1435 N N . TRP A 1 188 ? -19.277 -6.063 3.421 1.00 68.69 188 TRP A N 1
ATOM 1436 C CA . TRP A 1 188 ? -18.637 -7.164 2.727 1.00 68.69 188 TRP A CA 1
ATOM 1437 C C . TRP A 1 188 ? -17.126 -6.963 2.661 1.00 68.69 188 TRP A C 1
ATOM 1439 O O . TRP A 1 188 ? -16.635 -5.844 2.529 1.00 68.69 188 TRP A O 1
ATOM 1449 N N . MET A 1 189 ? -16.389 -8.069 2.727 1.00 64.12 189 MET A N 1
ATOM 1450 C CA . MET A 1 189 ? -14.946 -8.095 2.522 1.00 64.12 189 MET A CA 1
ATOM 1451 C C . MET A 1 189 ? -14.620 -9.291 1.619 1.00 64.12 189 MET A C 1
ATOM 1453 O O . MET A 1 189 ? -15.099 -10.396 1.907 1.00 64.12 189 MET A O 1
ATOM 1457 N N . PRO A 1 190 ? -13.870 -9.093 0.517 1.00 56.53 190 PRO A N 1
ATOM 1458 C CA . PRO A 1 190 ? -13.538 -10.176 -0.401 1.00 56.53 190 PRO A CA 1
ATOM 1459 C C . PRO A 1 190 ? -12.781 -11.306 0.307 1.00 56.53 190 PRO A C 1
ATOM 1461 O O . PRO A 1 190 ? -12.066 -11.046 1.280 1.00 56.53 190 PRO A O 1
ATOM 1464 N N . PRO A 1 191 ? -12.919 -12.562 -0.165 1.00 56.06 191 PRO A N 1
ATOM 1465 C CA . PRO A 1 191 ? -12.029 -13.625 0.269 1.00 56.06 191 PRO A CA 1
ATOM 1466 C C . PRO A 1 191 ? -10.568 -13.233 -0.006 1.00 56.06 191 PRO A C 1
ATOM 1468 O O . PRO A 1 191 ? -10.293 -12.612 -1.032 1.00 56.06 191 PRO A O 1
ATOM 1471 N N . LYS A 1 192 ? -9.665 -13.570 0.923 1.00 50.59 192 LYS A N 1
ATOM 1472 C CA . LYS A 1 192 ? -8.210 -13.447 0.721 1.00 50.59 192 LYS A CA 1
ATOM 1473 C C . LYS A 1 192 ? -7.755 -14.257 -0.488 1.00 50.59 192 LYS A C 1
ATOM 1475 O O . LYS A 1 192 ? -8.311 -15.363 -0.683 1.00 50.59 192 LYS A O 1
#

Radius of gyration: 22.12 Å; Cα contacts (8 Å, |Δi|>4): 179; chains: 1; bounding box: 51×36×60 Å

Sequence (192 aa):
MTIRANAFPEATQWSEGERCAMKKFWPLLVRALPPDVIFIADPEGSIMGLGSAVGPQFVGNGTSEMRLVGALREILAGGHLGYEEIQGVLKDVLTLKLEDGKSNGVSESLLSAFLIGQRMNRETDRELKAYCLAFDDELGPAPVADVRSLTHYGEPYDGNTRYFRSTLFVAAVRSCYGESSLLHGVEWMPPK

Organism: NCBI:txid34289

Secondary structure (DSSP, 8-state):
--TTTTTS-GGGSPPHHHHHHHHHHHHHHHHHS-HHHHHHH-TTS-TTSS--SHHHH---SHHHHHHHHHHHHHHHHT----HHHHHHHHHHHS---TT-----SS-HHHHHHHHHHHHHH---HHHHHHHHTTTTTTS-SPPPP--S-EEEE-----S--S---HHHHHHHHHHHTT-EEEE---S-----

InterPro domains:
  IPR036320 Glycosyl transferase family 3, N-terminal domain superfamily [SSF47648] (66-136)

Solvent-accessible surface area (backbone atoms only — not comparable to full-atom values): 11754 Å² total; per-residue (Å²): 68,74,66,34,51,90,78,50,58,77,91,64,41,65,51,72,68,53,51,54,49,46,71,68,43,45,75,57,44,68,74,72,50,56,68,67,61,44,20,74,63,28,48,77,14,59,92,71,80,60,65,46,65,59,17,62,67,57,47,63,70,57,72,56,28,31,51,43,45,56,55,38,56,43,28,50,62,61,46,84,70,52,43,68,55,47,22,55,40,44,53,57,66,62,61,85,68,87,80,60,97,68,72,63,85,54,58,67,66,59,55,49,51,44,58,51,31,40,61,74,53,56,68,47,73,58,41,51,50,18,63,73,52,43,53,49,80,78,76,47,82,80,85,84,74,100,61,98,55,76,48,78,45,63,84,75,89,83,65,74,84,88,70,83,68,57,66,63,55,52,43,53,55,37,44,77,73,73,41,51,64,47,82,53,88,71,98,74,77,82,84,115

Mean predicted aligned error: 8.64 Å

Foldseek 3Di:
DQQQQVPDDPVPHDDPVRLVVCQPCVVVCVVVDDLLVVLLVHLPQPSHVPRPCSNVVDQDDDDLSNLLSVLLVQLSNLHADALVSLLSNCCQQVPPPPPDPPHRPHDPSSVVSNVVSCVVSPHDPSNVVSVVCSCVVVVPDDDDDPDPDEAEDDDDCPLDPDDDPVVVVVCVVCVVVVHHYHYDDDPDDDRD

pLDDT: mean 82.12, std 13.23, range [41.69, 94.88]